Protein AF-A0A7C6YF76-F1 (afdb_monomer)

Structure (mmCIF, N/CA/C/O backbone):
data_AF-A0A7C6YF76-F1
#
_entry.id   AF-A0A7C6YF76-F1
#
loop_
_atom_site.group_PDB
_atom_site.id
_atom_site.type_symbol
_atom_site.label_atom_id
_atom_site.label_alt_id
_atom_site.label_comp_id
_atom_site.label_asym_id
_atom_site.label_entity_id
_atom_site.label_seq_id
_atom_site.pdbx_PDB_ins_code
_atom_site.Cartn_x
_atom_site.Cartn_y
_atom_site.Cartn_z
_atom_site.occupancy
_atom_site.B_iso_or_equiv
_atom_site.auth_seq_id
_atom_site.auth_comp_id
_atom_site.auth_asym_id
_atom_site.auth_atom_id
_atom_site.pdbx_PDB_model_num
ATOM 1 N N . ARG A 1 1 ? 5.975 -11.656 -24.268 1.00 77.62 1 ARG A N 1
ATOM 2 C CA . ARG A 1 1 ? 5.360 -10.311 -24.160 1.00 77.62 1 ARG A CA 1
ATOM 3 C C . ARG A 1 1 ? 5.167 -10.028 -22.681 1.00 77.62 1 ARG A C 1
ATOM 5 O O . ARG A 1 1 ? 4.938 -10.981 -21.947 1.00 77.62 1 ARG A O 1
ATOM 12 N N . PHE A 1 2 ? 5.336 -8.783 -22.252 1.00 88.56 2 PHE A N 1
ATOM 13 C CA . PHE A 1 2 ? 5.244 -8.399 -20.844 1.00 88.56 2 PHE A CA 1
ATOM 14 C C . PHE A 1 2 ? 4.184 -7.319 -20.687 1.00 88.56 2 PHE A C 1
ATOM 16 O O . PHE A 1 2 ? 4.037 -6.492 -21.579 1.00 88.56 2 PHE A O 1
ATOM 23 N N . ALA A 1 3 ? 3.501 -7.325 -19.552 1.00 92.88 3 ALA A N 1
ATOM 24 C CA . ALA A 1 3 ? 2.655 -6.240 -19.090 1.00 92.88 3 ALA A CA 1
ATOM 25 C C . ALA A 1 3 ? 2.830 -6.112 -17.581 1.00 92.88 3 ALA A C 1
ATOM 27 O O . ALA A 1 3 ? 3.202 -7.077 -16.905 1.00 92.88 3 ALA A O 1
ATOM 28 N N . ALA A 1 4 ? 2.559 -4.926 -17.057 1.00 94.31 4 ALA A N 1
ATOM 29 C CA . ALA A 1 4 ? 2.503 -4.685 -15.626 1.00 94.31 4 ALA A CA 1
ATOM 30 C C . ALA A 1 4 ? 1.075 -4.311 -15.233 1.00 94.31 4 ALA A C 1
ATOM 32 O O . ALA A 1 4 ? 0.370 -3.668 -16.002 1.00 94.31 4 ALA A O 1
ATOM 33 N N . VAL A 1 5 ? 0.655 -4.684 -14.025 1.00 94.56 5 VAL A N 1
ATOM 34 C CA . VAL A 1 5 ? -0.615 -4.235 -13.444 1.00 94.56 5 VAL A CA 1
ATOM 35 C C . VAL A 1 5 ? -0.311 -3.594 -12.096 1.00 94.56 5 VAL A C 1
ATOM 37 O O . VAL A 1 5 ? 0.298 -4.227 -11.234 1.00 94.56 5 VAL A O 1
ATOM 40 N N . ARG A 1 6 ? -0.708 -2.334 -11.919 1.00 93.56 6 ARG A N 1
ATOM 41 C CA . ARG A 1 6 ? -0.557 -1.564 -10.682 1.00 93.56 6 ARG A CA 1
ATOM 42 C C . ARG A 1 6 ? -1.899 -1.467 -9.969 1.00 93.56 6 ARG A C 1
ATOM 44 O O . ARG A 1 6 ? -2.920 -1.154 -10.581 1.00 93.56 6 ARG A O 1
ATOM 51 N N . PHE A 1 7 ? -1.887 -1.725 -8.670 1.00 93.00 7 PHE A N 1
ATOM 52 C CA . PHE A 1 7 ? -3.054 -1.630 -7.803 1.00 93.00 7 PHE A CA 1
ATOM 53 C C . PHE A 1 7 ? -2.613 -1.439 -6.351 1.00 93.00 7 PHE A C 1
ATOM 55 O O . PHE A 1 7 ? -1.445 -1.642 -6.016 1.00 93.00 7 PHE A O 1
ATOM 62 N N . GLY A 1 8 ? -3.548 -1.001 -5.508 1.00 90.56 8 GLY A N 1
ATOM 63 C CA . GLY A 1 8 ? -3.292 -0.700 -4.101 1.00 90.56 8 GLY A CA 1
ATOM 64 C C . GLY A 1 8 ? -3.214 -1.943 -3.210 1.00 90.56 8 GLY A C 1
ATOM 65 O O . GLY A 1 8 ? -2.862 -3.043 -3.636 1.00 90.56 8 GLY A O 1
ATOM 66 N N . ASN A 1 9 ? -3.554 -1.777 -1.933 1.00 93.44 9 ASN A N 1
ATOM 67 C CA . ASN A 1 9 ? -3.464 -2.860 -0.965 1.00 93.44 9 ASN A CA 1
ATOM 68 C C . ASN A 1 9 ? -4.527 -3.934 -1.214 1.00 93.44 9 ASN A C 1
ATOM 70 O O . ASN A 1 9 ? -5.658 -3.669 -1.622 1.00 93.44 9 ASN A O 1
ATOM 74 N N . VAL A 1 10 ? -4.168 -5.166 -0.866 1.00 92.94 10 VAL A N 1
ATOM 75 C CA . VAL A 1 10 ? -5.084 -6.303 -0.889 1.00 92.94 10 VAL A CA 1
ATOM 76 C C . VAL A 1 10 ? -5.440 -6.686 0.540 1.00 92.94 10 VAL A C 1
ATOM 78 O O . VAL A 1 10 ? -4.554 -6.833 1.394 1.00 92.94 10 VAL A O 1
ATOM 81 N N . LEU A 1 11 ? -6.737 -6.827 0.805 1.00 89.25 11 LEU A N 1
ATOM 82 C CA . LEU A 1 11 ? -7.257 -7.185 2.122 1.00 89.25 11 LEU A CA 1
ATOM 83 C C . LEU A 1 11 ? -6.698 -8.532 2.599 1.00 89.25 11 LEU A C 1
ATOM 85 O O . LEU A 1 11 ? -6.609 -9.488 1.836 1.00 89.25 11 LEU A O 1
ATOM 89 N N . ASP A 1 12 ? -6.335 -8.582 3.884 1.00 85.94 12 ASP A N 1
ATOM 90 C CA . ASP A 1 12 ? -5.820 -9.774 4.582 1.00 85.94 12 ASP A CA 1
ATOM 91 C C . ASP A 1 12 ? -4.564 -10.410 3.950 1.00 85.94 12 ASP A C 1
ATOM 93 O O . ASP A 1 12 ? -4.235 -11.567 4.204 1.00 85.94 12 ASP A O 1
ATOM 97 N N . SER A 1 13 ? -3.811 -9.641 3.156 1.00 88.69 13 SER A N 1
ATOM 98 C CA . SER A 1 13 ? -2.528 -10.084 2.599 1.00 88.69 13 SER A CA 1
ATOM 99 C C . SER A 1 13 ? -1.459 -10.289 3.683 1.00 88.69 13 SER A C 1
ATOM 101 O O . SER A 1 13 ? -1.478 -9.659 4.750 1.00 88.69 13 SER A O 1
ATOM 103 N N . ARG A 1 14 ? -0.494 -11.182 3.420 1.00 84.38 14 ARG A N 1
ATOM 104 C CA . ARG A 1 14 ? 0.583 -11.528 4.362 1.00 84.38 14 ARG A CA 1
ATOM 105 C C . ARG A 1 14 ? 1.400 -10.287 4.734 1.00 84.38 14 ARG A C 1
ATOM 107 O O . ARG A 1 14 ? 1.918 -9.598 3.867 1.00 84.38 14 ARG A O 1
ATOM 114 N N . GLY A 1 15 ? 1.544 -10.039 6.036 1.00 81.81 15 GLY A N 1
ATOM 115 C CA . GLY A 1 15 ? 2.310 -8.899 6.556 1.00 81.81 15 GLY A CA 1
ATOM 116 C C . GLY A 1 15 ? 1.594 -7.547 6.459 1.00 81.81 15 GLY A C 1
ATOM 117 O O . GLY A 1 15 ? 2.189 -6.533 6.808 1.00 81.81 15 GLY A O 1
ATOM 118 N N . SER A 1 16 ? 0.331 -7.519 6.021 1.00 90.19 16 SER A N 1
ATOM 119 C CA . SER A 1 16 ? -0.455 -6.287 5.962 1.00 90.19 16 SER A CA 1
ATOM 120 C C . SER A 1 16 ? -1.012 -5.867 7.327 1.00 90.19 16 SER A C 1
ATOM 122 O O . SER A 1 16 ? -0.906 -6.569 8.339 1.00 90.19 16 SER A O 1
ATOM 124 N N . VAL A 1 17 ? -1.640 -4.692 7.342 1.00 93.69 17 VAL A N 1
ATOM 125 C CA . VAL A 1 17 ? -2.206 -4.073 8.543 1.00 93.69 17 VAL A CA 1
ATOM 126 C C . VAL A 1 17 ? -3.344 -4.892 9.170 1.00 93.69 17 VAL A C 1
ATOM 128 O O . VAL A 1 17 ? -3.483 -4.922 10.390 1.00 9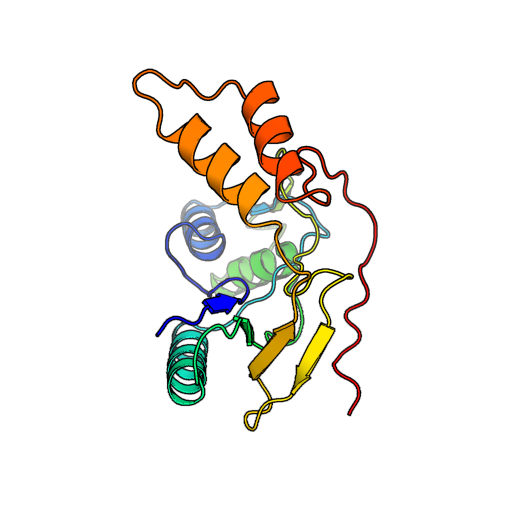3.69 17 VAL A O 1
ATOM 131 N N . VAL A 1 18 ? -4.131 -5.617 8.367 1.00 94.69 18 VAL A N 1
ATOM 132 C CA . VAL A 1 18 ? -5.293 -6.380 8.859 1.00 94.69 18 VAL A CA 1
ATOM 133 C C . VAL A 1 18 ? -4.856 -7.553 9.758 1.00 94.69 18 VAL A C 1
ATOM 135 O O . VAL A 1 18 ? -5.309 -7.616 10.903 1.00 94.69 18 VAL A O 1
ATOM 138 N N . PRO A 1 19 ? -3.929 -8.445 9.348 1.00 95.12 19 PRO A N 1
ATOM 139 C CA . PRO A 1 19 ? -3.372 -9.459 10.243 1.00 95.12 19 PRO A CA 1
ATOM 140 C C . PRO A 1 19 ? -2.705 -8.886 11.498 1.00 95.12 19 PRO A C 1
ATOM 142 O O . PRO A 1 19 ? -2.774 -9.509 12.559 1.00 95.12 19 PRO A O 1
ATOM 145 N N . LEU A 1 20 ? -2.065 -7.714 11.402 1.00 96.00 20 LEU A N 1
ATOM 146 C CA . LEU A 1 20 ? -1.478 -7.036 12.560 1.00 96.00 20 LEU A CA 1
ATOM 147 C C . LEU A 1 20 ? -2.563 -6.637 13.568 1.00 96.00 20 LEU A C 1
ATOM 149 O O . LEU A 1 20 ? -2.454 -6.987 14.742 1.00 96.00 20 LEU A O 1
ATOM 153 N N . PHE A 1 21 ? -3.632 -5.986 13.108 1.00 97.62 21 PHE A N 1
ATOM 154 C CA . PHE A 1 21 ? -4.750 -5.585 13.963 1.00 97.62 21 PHE A CA 1
ATOM 155 C C . PHE A 1 21 ? -5.445 -6.791 14.589 1.00 97.62 21 PHE A C 1
ATOM 157 O O . PHE A 1 21 ? -5.679 -6.781 15.792 1.00 97.62 21 PHE A O 1
ATOM 164 N N . LYS A 1 22 ? -5.690 -7.869 13.826 1.00 96.81 22 LYS A N 1
ATOM 165 C CA . LYS A 1 22 ? -6.238 -9.127 14.372 1.00 96.81 22 LYS A CA 1
ATOM 166 C C . LYS A 1 22 ? -5.387 -9.645 15.539 1.00 96.81 22 LYS A C 1
ATOM 168 O O . LYS A 1 22 ? -5.926 -9.979 16.589 1.00 96.81 22 LYS A O 1
ATOM 173 N N . LYS A 1 23 ? -4.058 -9.670 15.380 1.00 97.38 23 LYS A N 1
ATOM 174 C CA . LYS A 1 23 ? -3.125 -10.110 16.433 1.00 97.38 23 LYS A CA 1
ATOM 175 C C . LYS A 1 23 ? -3.116 -9.178 17.644 1.00 97.38 23 LYS A C 1
ATOM 177 O O . LYS A 1 23 ? -3.032 -9.665 18.764 1.00 97.38 23 LYS A O 1
ATOM 182 N N . GLN A 1 24 ? -3.173 -7.865 17.430 1.00 98.31 24 GLN A N 1
ATOM 183 C CA . GLN A 1 24 ? -3.217 -6.878 18.511 1.00 98.31 24 GLN A CA 1
ATOM 184 C C . GLN A 1 24 ? -4.518 -6.992 19.305 1.00 98.31 24 GLN A C 1
ATOM 186 O O . GLN A 1 24 ? -4.472 -7.100 20.524 1.00 98.31 24 GLN A O 1
ATOM 191 N N . ILE A 1 25 ? -5.661 -7.073 18.621 1.00 98.38 25 ILE A N 1
ATOM 192 C CA . ILE A 1 25 ? -6.983 -7.232 19.240 1.00 98.38 25 ILE A CA 1
ATOM 193 C C . ILE A 1 25 ? -7.059 -8.536 20.039 1.00 98.38 25 ILE A C 1
ATOM 195 O O . ILE A 1 25 ? -7.455 -8.513 21.198 1.00 98.38 25 ILE A O 1
ATOM 199 N N . ALA A 1 26 ? -6.595 -9.656 19.474 1.00 97.75 26 ALA A N 1
ATOM 200 C CA . ALA A 1 26 ? -6.574 -10.946 20.168 1.00 97.75 26 ALA A CA 1
ATOM 201 C C . ALA A 1 26 ? -5.705 -10.951 21.443 1.00 97.75 26 ALA A C 1
ATOM 203 O O . ALA A 1 26 ? -5.884 -11.809 22.302 1.00 97.75 26 ALA A O 1
ATOM 204 N N . ARG A 1 27 ? -4.763 -10.007 21.574 1.00 97.75 27 ARG A N 1
ATOM 205 C CA . ARG A 1 27 ? -3.909 -9.825 22.760 1.00 97.75 27 ARG A CA 1
ATOM 206 C C . ARG A 1 27 ? -4.449 -8.784 23.751 1.00 97.75 27 ARG A C 1
ATOM 208 O O . ARG A 1 27 ? -3.777 -8.512 24.737 1.00 97.75 27 ARG A O 1
ATOM 215 N N . GLY A 1 28 ? -5.620 -8.197 23.490 1.00 97.00 28 GLY A N 1
ATOM 216 C CA . GLY A 1 28 ? -6.204 -7.126 24.309 1.00 97.00 28 GLY A CA 1
ATOM 217 C C . GLY A 1 28 ? -5.755 -5.710 23.927 1.00 97.00 28 GLY A C 1
ATOM 218 O O . GLY A 1 28 ? -6.055 -4.753 24.632 1.00 97.00 28 GLY A O 1
ATOM 219 N N . GLY A 1 29 ? -5.059 -5.547 22.799 1.00 96.25 29 GLY A N 1
ATOM 220 C CA . GLY A 1 29 ? -4.548 -4.261 22.331 1.00 96.25 29 GLY A CA 1
ATOM 221 C C . GLY A 1 29 ? -3.237 -3.821 22.999 1.00 96.25 29 GLY A C 1
ATOM 222 O O . GLY A 1 29 ? -2.557 -4.628 23.632 1.00 96.25 29 GLY A O 1
ATOM 223 N N . PRO A 1 30 ? -2.845 -2.545 22.831 1.00 98.00 30 PRO A N 1
ATOM 224 C CA . PRO A 1 30 ? -3.477 -1.540 21.971 1.00 98.00 30 PRO A CA 1
ATOM 225 C C . PRO A 1 30 ? -3.315 -1.864 20.478 1.00 98.00 30 PRO A C 1
ATOM 227 O O . PRO A 1 30 ? -2.399 -2.582 20.072 1.00 98.00 30 PRO A O 1
ATOM 230 N N . VAL A 1 31 ? -4.198 -1.311 19.646 1.00 98.56 31 VAL A N 1
ATOM 231 C CA . VAL A 1 31 ? -4.029 -1.330 18.186 1.00 98.56 31 VAL A CA 1
ATOM 232 C C . VAL A 1 31 ? -3.164 -0.144 17.770 1.00 98.56 31 VAL A C 1
ATOM 234 O O . VAL A 1 31 ? -3.421 0.986 18.177 1.00 98.56 31 VAL A O 1
ATOM 237 N N . THR A 1 32 ? -2.137 -0.373 16.955 1.00 97.94 32 THR A N 1
ATOM 238 C CA . THR A 1 32 ? -1.199 0.689 16.549 1.00 97.94 32 THR A CA 1
ATOM 239 C C . THR A 1 32 ? -1.502 1.189 15.144 1.00 97.94 32 THR A C 1
ATOM 241 O O . THR A 1 32 ? -1.422 0.418 14.191 1.00 97.94 32 THR A O 1
ATOM 244 N N . VAL A 1 33 ? -1.787 2.477 14.991 1.00 97.81 33 VAL A N 1
ATOM 245 C CA . VAL A 1 33 ? -2.026 3.122 13.693 1.00 97.81 33 VAL A CA 1
ATOM 246 C C . VAL A 1 33 ? -0.901 4.111 13.417 1.00 97.81 33 VAL A C 1
ATOM 248 O O . VAL A 1 33 ? -0.523 4.873 14.291 1.00 97.81 33 VAL A O 1
ATOM 251 N N . THR A 1 34 ? -0.373 4.161 12.198 1.00 96.19 34 THR A N 1
ATOM 252 C CA . THR A 1 34 ? 0.739 5.071 11.878 1.00 96.19 34 THR A CA 1
ATOM 253 C C . THR A 1 34 ? 0.363 6.544 12.079 1.00 96.19 34 THR A C 1
ATOM 255 O O . THR A 1 34 ? 1.048 7.279 12.787 1.00 96.19 34 THR A O 1
ATOM 258 N N . HIS A 1 35 ? -0.747 6.981 11.474 1.00 96.94 35 HIS A N 1
ATOM 259 C CA . HIS A 1 35 ? -1.196 8.372 11.514 1.00 96.94 35 HIS A CA 1
ATOM 260 C C . HIS A 1 35 ? -2.731 8.464 11.399 1.00 96.94 35 HIS A C 1
ATOM 262 O O . HIS A 1 35 ? -3.318 7.695 10.631 1.00 96.94 35 HIS A O 1
ATOM 268 N N . PRO A 1 36 ? -3.404 9.406 12.092 1.00 96.31 36 PRO A N 1
ATOM 269 C CA . PRO A 1 36 ? -4.870 9.537 12.076 1.00 96.31 36 PRO A CA 1
ATOM 270 C C . PRO A 1 36 ? -5.467 9.820 10.691 1.00 96.31 36 PRO A C 1
ATOM 272 O O . PRO A 1 36 ? -6.605 9.446 10.417 1.00 96.31 36 PRO A O 1
ATOM 275 N N . GLN A 1 37 ? -4.707 10.476 9.814 1.00 95.88 37 GLN A N 1
ATOM 276 C CA . GLN A 1 37 ? -5.137 10.807 8.450 1.00 95.88 37 GLN A CA 1
ATOM 277 C C . GLN A 1 37 ? -4.688 9.786 7.395 1.00 95.88 37 GLN A C 1
ATOM 279 O O . GLN A 1 37 ? -4.986 9.971 6.220 1.00 95.88 37 GLN A O 1
ATOM 284 N N . MET A 1 38 ? -3.972 8.722 7.781 1.00 95.81 38 MET A N 1
ATOM 285 C CA . MET A 1 38 ? -3.443 7.768 6.808 1.00 95.81 38 MET A CA 1
ATOM 286 C C . MET A 1 38 ? -4.572 7.022 6.102 1.00 95.81 38 MET A C 1
ATOM 288 O O . MET A 1 38 ? -5.450 6.447 6.753 1.00 95.81 38 MET A O 1
ATOM 292 N N . THR A 1 39 ? -4.511 6.992 4.772 1.00 95.44 39 THR A N 1
ATOM 293 C CA . THR A 1 39 ? -5.475 6.273 3.934 1.00 95.44 39 THR A CA 1
ATOM 294 C C . THR A 1 39 ? -4.780 5.304 2.997 1.00 95.44 39 THR A C 1
ATOM 296 O O . THR A 1 39 ? -3.636 5.519 2.595 1.00 95.44 39 THR A O 1
ATOM 299 N N . ARG A 1 40 ? -5.473 4.219 2.663 1.00 95.19 40 ARG A N 1
ATOM 300 C CA . ARG A 1 40 ? -5.030 3.229 1.684 1.00 95.19 40 ARG A CA 1
ATOM 301 C C . ARG A 1 40 ? -6.210 2.763 0.848 1.00 95.19 40 ARG A C 1
ATOM 303 O O . ARG A 1 40 ? -7.333 2.681 1.345 1.00 95.19 40 ARG A O 1
ATOM 310 N N . PHE A 1 41 ? -5.935 2.432 -0.402 1.00 94.12 41 PHE A N 1
ATOM 311 C CA . PHE A 1 41 ? -6.880 1.748 -1.271 1.00 94.12 41 PHE A CA 1
ATOM 312 C C . PHE A 1 41 ? -6.888 0.260 -0.954 1.00 94.12 41 PHE A C 1
ATOM 314 O O . PHE A 1 41 ? -5.825 -0.325 -0.755 1.00 94.12 41 PHE A O 1
ATOM 321 N N . PHE A 1 42 ? -8.070 -0.350 -0.929 1.00 93.31 42 PHE A N 1
ATOM 322 C CA . PHE A 1 42 ? -8.216 -1.771 -0.651 1.00 93.31 42 PHE A CA 1
ATOM 323 C C . PHE A 1 42 ? -9.096 -2.446 -1.688 1.00 93.31 42 PHE A C 1
ATOM 325 O O . PHE A 1 42 ? -10.114 -1.908 -2.106 1.00 93.31 42 PHE A O 1
ATOM 332 N N . MET A 1 43 ? -8.719 -3.666 -2.033 1.00 94.00 43 MET A N 1
ATOM 333 C CA . MET A 1 43 ? -9.510 -4.575 -2.849 1.00 94.00 43 MET A CA 1
ATOM 334 C C . MET A 1 43 ? -9.397 -5.985 -2.264 1.00 94.00 43 MET A C 1
ATOM 336 O O . MET A 1 43 ? -8.441 -6.297 -1.540 1.00 94.00 43 MET A O 1
ATOM 340 N N . THR A 1 44 ? -10.372 -6.849 -2.530 1.00 92.69 44 THR A N 1
ATOM 341 C CA . THR A 1 44 ? -10.254 -8.266 -2.167 1.00 92.69 44 THR A CA 1
ATOM 342 C C . THR A 1 44 ? -9.250 -8.987 -3.073 1.00 92.69 44 THR A C 1
ATOM 344 O O . THR A 1 44 ? -8.970 -8.556 -4.192 1.00 92.69 44 THR A O 1
ATOM 347 N N . ILE A 1 45 ? -8.711 -10.119 -2.604 1.00 92.56 45 ILE A N 1
ATOM 348 C CA . ILE A 1 45 ? -7.806 -10.958 -3.410 1.00 92.56 45 ILE A CA 1
ATOM 349 C C . ILE A 1 45 ? -8.503 -11.413 -4.699 1.00 92.56 45 ILE A C 1
ATOM 351 O O . ILE A 1 45 ? -7.914 -11.336 -5.773 1.00 92.56 45 ILE A O 1
ATOM 355 N N . SER A 1 46 ? -9.754 -11.869 -4.598 1.00 93.69 46 SER A N 1
ATOM 356 C CA . SER A 1 46 ? -10.512 -12.394 -5.736 1.00 93.69 46 SER A CA 1
ATOM 357 C C . SER A 1 46 ? -10.734 -11.341 -6.819 1.00 93.69 46 SER A C 1
ATOM 359 O O . SER A 1 46 ? -10.502 -11.624 -7.991 1.00 93.69 46 SER A O 1
ATOM 361 N N . GLU A 1 47 ? -11.114 -10.121 -6.433 1.00 93.62 47 GLU A N 1
ATOM 362 C CA . GLU A 1 47 ? -11.257 -9.006 -7.374 1.00 93.62 47 GLU A CA 1
ATOM 363 C C . GLU A 1 47 ? -9.922 -8.655 -8.043 1.00 93.62 47 GLU A C 1
ATOM 365 O O . GLU A 1 47 ? -9.873 -8.524 -9.265 1.00 93.62 47 GLU A O 1
ATOM 370 N N . ALA A 1 48 ? -8.833 -8.554 -7.270 1.00 93.25 48 ALA A N 1
ATOM 371 C CA . ALA A 1 48 ? -7.519 -8.203 -7.809 1.00 93.25 48 ALA A CA 1
ATOM 372 C C . ALA A 1 48 ? -7.038 -9.245 -8.826 1.00 93.25 48 ALA A C 1
ATOM 374 O O . ALA A 1 48 ? -6.627 -8.895 -9.930 1.00 93.25 48 ALA A O 1
ATOM 375 N N . VAL A 1 49 ? -7.147 -10.533 -8.489 1.00 95.00 49 VAL A N 1
ATOM 376 C CA . VAL A 1 49 ? -6.771 -11.634 -9.387 1.00 95.00 49 VAL A CA 1
ATOM 377 C C . VAL A 1 49 ? -7.617 -11.621 -10.660 1.00 95.00 49 VAL A C 1
ATOM 379 O O . VAL A 1 49 ? -7.066 -11.746 -11.753 1.00 95.00 49 VAL A O 1
ATOM 382 N N . GLN A 1 50 ? -8.934 -11.430 -10.544 1.00 95.81 50 GLN A N 1
ATOM 383 C CA . GLN A 1 50 ? -9.827 -11.379 -11.700 1.00 95.81 50 GLN A CA 1
ATOM 384 C C . GLN A 1 50 ? -9.447 -10.242 -12.657 1.00 95.81 50 GLN A C 1
ATOM 386 O O . GLN A 1 50 ? -9.321 -10.470 -13.861 1.00 95.81 50 GLN A O 1
ATOM 391 N N . LEU A 1 51 ? -9.222 -9.036 -12.132 1.00 95.31 51 LEU A N 1
ATOM 392 C CA . LEU A 1 51 ? -8.844 -7.877 -12.941 1.00 95.31 51 LEU A CA 1
ATOM 393 C C . LEU A 1 51 ? -7.454 -8.040 -13.571 1.00 95.31 51 LEU A C 1
ATOM 395 O O . LEU A 1 51 ? -7.265 -7.661 -14.723 1.00 95.31 51 LEU A O 1
ATOM 399 N N . VAL A 1 52 ? -6.497 -8.649 -12.864 1.00 95.75 52 VAL A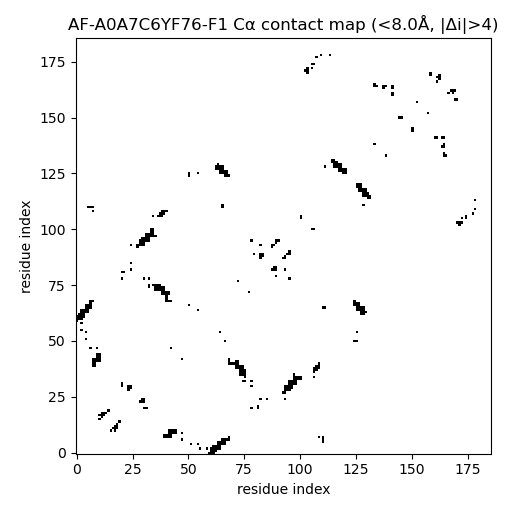 N 1
ATOM 400 C CA . VAL A 1 52 ? -5.158 -8.943 -13.407 1.00 95.75 52 VAL A CA 1
ATOM 401 C C . VAL A 1 52 ? -5.233 -9.932 -14.572 1.00 95.75 52 VAL A C 1
ATOM 403 O O . VAL A 1 52 ? -4.582 -9.716 -15.593 1.00 95.75 52 VAL A O 1
ATOM 406 N N . ILE A 1 53 ? -6.038 -10.994 -14.457 1.00 95.75 53 ILE A N 1
ATOM 407 C CA . ILE A 1 53 ? -6.224 -11.970 -15.543 1.00 95.75 53 ILE A CA 1
ATOM 408 C C . ILE A 1 53 ? -6.851 -11.295 -16.768 1.00 95.75 53 ILE A C 1
ATOM 410 O O . ILE A 1 53 ? -6.395 -11.512 -17.889 1.00 95.75 53 ILE A O 1
ATOM 414 N N . GLN A 1 54 ? -7.862 -10.448 -16.561 1.00 95.25 54 GLN A N 1
ATOM 415 C CA . GLN A 1 54 ? -8.501 -9.700 -17.645 1.00 95.25 54 GLN A CA 1
ATOM 416 C C . GLN A 1 54 ? -7.536 -8.709 -18.306 1.00 95.25 54 GLN A C 1
ATOM 418 O O . GLN A 1 54 ? -7.446 -8.689 -19.528 1.00 95.25 54 GLN A O 1
ATOM 423 N N . ALA A 1 55 ? -6.754 -7.958 -17.527 1.00 94.62 55 ALA A N 1
ATOM 424 C CA . ALA A 1 55 ? -5.714 -7.075 -18.054 1.00 94.62 55 ALA A CA 1
ATOM 425 C C . ALA A 1 55 ? -4.684 -7.850 -18.895 1.00 94.62 55 ALA A C 1
ATOM 427 O O . ALA A 1 55 ? -4.322 -7.424 -19.989 1.00 94.62 55 ALA A O 1
ATOM 428 N N . GLY A 1 56 ? -4.268 -9.032 -18.429 1.00 93.69 56 GLY A N 1
ATOM 429 C CA . GLY A 1 56 ? -3.382 -9.920 -19.182 1.00 93.69 56 GLY A CA 1
ATOM 430 C C . GLY A 1 56 ? -3.984 -10.390 -20.510 1.00 93.69 56 GLY A C 1
ATOM 431 O O . GLY A 1 56 ? -3.275 -10.439 -21.510 1.00 93.69 56 GLY A O 1
ATOM 432 N N . ALA A 1 57 ? -5.288 -10.677 -20.544 1.00 93.50 57 ALA A N 1
ATOM 433 C CA . ALA A 1 57 ? -5.996 -11.044 -21.772 1.00 93.50 57 ALA A CA 1
ATOM 434 C C . ALA A 1 57 ? -6.132 -9.878 -22.771 1.00 93.50 57 ALA A C 1
ATOM 436 O O . ALA A 1 57 ? -6.290 -10.118 -23.964 1.00 93.50 57 ALA A O 1
ATOM 437 N N . MET A 1 58 ? -6.065 -8.632 -22.291 1.00 92.31 58 MET A N 1
ATOM 438 C CA . MET A 1 58 ? -6.149 -7.410 -23.101 1.00 92.31 58 MET A CA 1
ATOM 439 C C . MET A 1 58 ? -4.783 -6.889 -23.569 1.00 92.31 58 MET A C 1
ATOM 441 O O . MET A 1 58 ? -4.738 -5.953 -24.359 1.00 92.31 58 MET A O 1
ATOM 445 N N . SER A 1 59 ? -3.678 -7.441 -23.061 1.00 92.38 59 SER A N 1
ATOM 446 C CA . SER A 1 59 ? -2.329 -6.953 -23.361 1.00 92.38 59 SER A CA 1
ATOM 447 C C . SER A 1 59 ? -1.872 -7.344 -24.764 1.00 92.38 59 SER A C 1
ATOM 449 O O . SER A 1 59 ? -1.854 -8.522 -25.132 1.00 92.38 59 SER A O 1
ATOM 451 N N . GLU A 1 60 ? -1.389 -6.360 -25.514 1.00 89.69 60 GLU A N 1
ATOM 452 C CA . GLU A 1 60 ? -0.685 -6.555 -26.778 1.00 89.69 60 GLU A CA 1
ATOM 453 C C . GLU A 1 60 ? 0.842 -6.526 -26.583 1.00 89.69 60 GLU A C 1
ATOM 455 O O . GLU A 1 60 ? 1.579 -7.169 -27.341 1.00 89.69 60 GLU A O 1
ATOM 460 N N . GLY A 1 61 ? 1.309 -5.895 -25.503 1.00 89.12 61 GLY A N 1
ATOM 461 C CA . GLY A 1 61 ? 2.670 -5.926 -24.983 1.00 89.12 61 GLY A CA 1
ATOM 462 C C . GLY A 1 61 ? 3.186 -4.533 -24.614 1.00 89.12 61 GLY A C 1
ATOM 463 O O . GLY A 1 61 ? 3.146 -3.607 -25.415 1.00 89.12 61 GLY A O 1
ATOM 464 N N . GLY A 1 62 ? 3.775 -4.414 -23.423 1.00 87.25 62 GLY A N 1
ATOM 465 C CA . GLY A 1 62 ? 4.379 -3.180 -22.914 1.00 87.25 62 GLY A CA 1
ATOM 466 C C . GLY A 1 62 ? 3.420 -2.289 -22.126 1.00 87.25 62 GLY A C 1
ATOM 467 O O . GLY A 1 62 ? 3.848 -1.261 -21.604 1.00 87.25 62 GLY A O 1
ATOM 468 N N . GLU A 1 63 ? 2.150 -2.674 -21.993 1.00 91.75 63 GLU A N 1
ATOM 469 C CA . GLU A 1 63 ? 1.174 -1.896 -21.241 1.00 91.75 63 GLU A CA 1
ATOM 470 C C . GLU A 1 63 ? 1.438 -1.948 -19.737 1.00 91.75 63 GLU A C 1
ATOM 472 O O . GLU A 1 63 ? 1.820 -2.971 -19.154 1.00 91.75 63 GLU A O 1
ATOM 477 N N . ILE A 1 64 ? 1.154 -0.820 -19.096 1.00 93.25 64 ILE A N 1
ATOM 478 C CA . ILE A 1 64 ? 1.074 -0.706 -17.649 1.00 93.25 64 ILE A CA 1
ATOM 479 C C . ILE A 1 64 ? -0.389 -0.459 -17.322 1.00 93.25 64 ILE A C 1
ATOM 481 O O . ILE A 1 64 ? -0.895 0.653 -17.461 1.00 93.25 64 ILE A O 1
ATOM 485 N N . PHE A 1 65 ? -1.080 -1.511 -16.912 1.00 94.31 65 PHE A N 1
ATOM 486 C CA . PHE A 1 65 ? -2.459 -1.418 -16.480 1.00 94.31 65 PHE A CA 1
ATOM 487 C C . PHE A 1 65 ? -2.551 -0.863 -15.066 1.00 94.31 65 PHE A C 1
ATOM 489 O O . PHE A 1 65 ? -1.698 -1.121 -14.215 1.00 94.31 65 PHE A O 1
ATOM 496 N N . VAL A 1 66 ? -3.622 -0.128 -14.806 1.00 94.00 66 VAL A N 1
ATOM 497 C CA . VAL A 1 66 ? -3.927 0.469 -13.513 1.00 94.00 66 VAL A CA 1
ATOM 498 C C . VAL A 1 66 ? -5.368 0.145 -13.163 1.00 94.00 66 VAL A C 1
ATOM 500 O O . VAL A 1 66 ? -6.267 0.353 -13.978 1.00 94.00 66 VAL A O 1
ATOM 503 N N . LEU A 1 67 ? -5.582 -0.411 -11.972 1.00 94.31 67 LEU A N 1
ATOM 504 C CA . LEU A 1 67 ? -6.909 -0.841 -11.541 1.00 94.31 67 LEU A CA 1
ATOM 505 C C . LEU A 1 67 ? -7.654 0.274 -10.811 1.00 94.31 67 LEU A C 1
ATOM 507 O O . LEU A 1 67 ? -7.075 0.985 -9.989 1.00 94.31 67 LEU A O 1
ATOM 511 N N . ASP A 1 68 ? -8.961 0.362 -11.058 1.00 91.75 68 ASP A N 1
ATOM 512 C CA . ASP A 1 68 ? -9.861 1.160 -10.230 1.00 91.75 68 ASP A CA 1
ATOM 513 C C . ASP A 1 68 ? -10.047 0.499 -8.861 1.00 91.75 68 ASP A C 1
ATOM 515 O O . ASP A 1 68 ? -10.653 -0.577 -8.727 1.00 91.75 68 ASP A O 1
ATOM 519 N N . MET A 1 69 ? -9.532 1.171 -7.837 1.00 92.31 69 MET A N 1
ATOM 520 C CA . MET A 1 69 ? -9.577 0.713 -6.457 1.00 92.31 69 MET A CA 1
ATOM 521 C C . MET A 1 69 ? -10.779 1.252 -5.668 1.00 92.31 69 MET A C 1
ATOM 523 O O . MET A 1 69 ? -10.925 0.899 -4.498 1.00 92.31 69 MET A O 1
ATOM 527 N N . GLY A 1 70 ? -11.626 2.089 -6.274 1.00 90.38 70 GLY A N 1
ATOM 528 C CA . GLY A 1 70 ? -12.696 2.794 -5.575 1.00 90.38 70 GLY A CA 1
ATOM 529 C C . GLY A 1 70 ? -12.163 3.818 -4.571 1.00 90.38 70 GLY A C 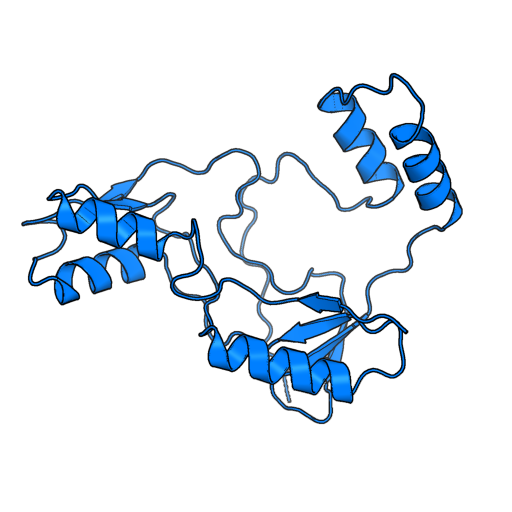1
ATOM 530 O O . GLY A 1 70 ? -11.101 4.403 -4.763 1.00 90.38 70 GLY A O 1
ATOM 531 N N . GLU A 1 71 ? -12.902 4.036 -3.483 1.00 91.38 71 GLU A N 1
ATOM 532 C CA . GLU A 1 71 ? -12.583 5.074 -2.498 1.00 91.38 71 GLU A CA 1
ATOM 533 C C . GLU A 1 71 ? -11.497 4.641 -1.493 1.00 91.38 71 GLU A C 1
ATOM 535 O O . GLU A 1 71 ? -11.519 3.512 -0.984 1.00 91.38 71 GLU A O 1
ATOM 540 N N . PRO A 1 72 ? -10.563 5.538 -1.128 1.00 94.31 72 PRO A N 1
ATOM 541 C CA . PRO A 1 72 ? -9.539 5.235 -0.143 1.00 94.31 72 PRO A CA 1
ATOM 542 C C . PRO A 1 72 ? -10.139 5.126 1.267 1.00 94.31 72 PRO A C 1
ATOM 544 O O . PRO A 1 72 ? -11.005 5.897 1.683 1.00 94.31 72 PRO A O 1
ATOM 547 N N . VAL A 1 73 ? -9.623 4.189 2.062 1.00 94.56 73 VAL A N 1
ATOM 548 C CA . VAL A 1 73 ? -10.088 3.927 3.428 1.00 94.56 73 VAL A CA 1
ATOM 549 C C . VAL A 1 73 ? -9.081 4.458 4.440 1.00 94.56 73 VAL A C 1
ATOM 551 O O . VAL A 1 73 ? -7.893 4.138 4.380 1.00 94.56 73 VAL A O 1
ATOM 554 N N . LYS A 1 74 ? -9.556 5.222 5.431 1.00 96.88 74 LYS A N 1
ATOM 555 C CA . LYS A 1 74 ? -8.743 5.620 6.588 1.00 96.88 74 LYS A CA 1
ATOM 556 C C . LYS A 1 74 ? -8.368 4.405 7.432 1.00 96.88 74 LYS A C 1
ATOM 558 O O . LYS A 1 74 ? -9.236 3.656 7.886 1.00 96.88 74 LYS A O 1
ATOM 563 N N . ILE A 1 75 ? -7.078 4.256 7.722 1.00 97.44 75 ILE A N 1
ATOM 564 C CA . ILE A 1 75 ? -6.555 3.125 8.503 1.00 97.44 75 ILE A CA 1
ATOM 565 C C . ILE A 1 75 ? -7.097 3.130 9.937 1.00 97.44 75 ILE A C 1
ATOM 567 O O . ILE A 1 75 ? -7.401 2.070 10.483 1.00 97.44 75 ILE A O 1
ATOM 571 N N . VAL A 1 76 ? -7.307 4.309 10.529 1.00 98.25 76 VAL A N 1
ATOM 572 C CA . VAL A 1 76 ? -7.932 4.421 11.857 1.00 98.25 76 VAL A CA 1
ATOM 573 C C . VAL A 1 76 ? -9.381 3.914 11.863 1.00 98.25 76 VAL A C 1
ATOM 575 O O . VAL A 1 76 ? -9.807 3.257 12.811 1.00 98.25 76 VAL A O 1
ATOM 578 N N . ASP A 1 77 ? -10.137 4.139 10.789 1.00 98.06 77 ASP A N 1
ATOM 579 C CA . ASP A 1 77 ? -11.527 3.682 10.701 1.00 98.06 77 ASP A CA 1
ATOM 580 C C . ASP A 1 77 ? -11.608 2.181 10.421 1.00 98.06 77 ASP A C 1
ATOM 582 O O . ASP A 1 77 ? -12.551 1.517 10.856 1.00 98.06 77 ASP A O 1
ATOM 586 N N . LEU A 1 78 ? -10.613 1.628 9.724 1.00 97.06 78 LEU A N 1
ATOM 587 C CA . LEU A 1 78 ? -10.425 0.184 9.620 1.00 97.06 78 LEU A CA 1
ATOM 588 C C . LEU A 1 78 ? -10.147 -0.431 11.003 1.00 97.06 78 LEU A C 1
ATOM 590 O O . LEU A 1 78 ? -10.841 -1.369 11.390 1.00 97.06 78 LEU A O 1
ATOM 594 N N . ALA A 1 79 ? -9.218 0.138 11.779 1.00 98.12 79 ALA A N 1
ATOM 595 C CA . ALA A 1 79 ? -8.907 -0.318 13.138 1.00 98.12 79 ALA A CA 1
ATOM 596 C C . ALA A 1 79 ? -10.151 -0.330 14.042 1.00 98.12 79 ALA A C 1
ATOM 598 O O . ALA A 1 79 ? -10.484 -1.358 14.632 1.00 98.12 79 ALA A O 1
ATOM 599 N N . ARG A 1 80 ? -10.898 0.784 14.089 1.00 98.50 80 ARG A N 1
ATOM 600 C CA . ARG A 1 80 ? -12.138 0.895 14.879 1.00 98.50 80 ARG A CA 1
ATOM 601 C C . ARG A 1 80 ? -13.186 -0.136 14.472 1.00 98.50 80 ARG A C 1
ATOM 603 O O . ARG A 1 80 ? -13.836 -0.714 15.338 1.00 98.50 80 ARG A O 1
ATOM 610 N N . ARG A 1 81 ? -13.368 -0.370 13.167 1.00 98.00 81 ARG A N 1
ATOM 611 C CA . ARG A 1 81 ? -14.301 -1.390 12.664 1.00 98.00 81 ARG A CA 1
ATOM 612 C C . ARG A 1 81 ? -13.891 -2.789 13.104 1.00 98.00 81 ARG A C 1
ATOM 614 O O . ARG A 1 81 ? -14.739 -3.536 13.574 1.00 98.00 81 ARG A O 1
ATOM 621 N N . MET A 1 82 ? -12.608 -3.120 13.011 1.00 97.88 82 MET A N 1
ATOM 622 C CA . MET A 1 82 ? -12.108 -4.431 13.421 1.00 97.88 82 MET A CA 1
ATOM 623 C C . MET A 1 82 ? -12.256 -4.679 14.926 1.00 97.88 82 MET A C 1
ATOM 625 O O . MET A 1 82 ? -12.640 -5.779 15.309 1.00 97.88 82 MET A O 1
ATOM 629 N N . ILE A 1 83 ? -12.021 -3.665 15.765 1.00 98.62 83 ILE A N 1
ATOM 630 C CA . ILE A 1 83 ? -12.253 -3.750 17.217 1.00 98.62 83 ILE A CA 1
ATOM 631 C C . ILE A 1 83 ? -13.733 -4.059 17.508 1.00 98.62 83 ILE A C 1
ATOM 633 O O . ILE A 1 83 ? -14.027 -5.001 18.239 1.00 98.62 83 ILE A O 1
ATOM 637 N N . ARG A 1 84 ? -14.665 -3.338 16.863 1.00 98.50 84 ARG A N 1
ATOM 638 C CA . ARG A 1 84 ? -16.114 -3.574 17.023 1.00 98.50 84 ARG A CA 1
ATOM 639 C C . ARG A 1 84 ? -16.548 -4.959 16.559 1.00 98.50 84 ARG A C 1
ATOM 641 O O . ARG A 1 84 ? -17.327 -5.611 17.242 1.00 98.50 84 ARG A O 1
ATOM 648 N N . LEU A 1 85 ? -16.035 -5.422 15.418 1.00 97.56 85 LEU A N 1
ATOM 649 C CA . LEU A 1 85 ? -16.335 -6.759 14.891 1.00 97.56 85 LEU A CA 1
ATOM 650 C C . LEU A 1 85 ? -15.829 -7.884 15.804 1.00 97.56 85 LEU A C 1
ATOM 652 O O . LEU A 1 85 ? -16.374 -8.981 15.766 1.00 97.56 85 LEU A O 1
ATOM 656 N N . ALA A 1 86 ? -14.816 -7.614 16.629 1.00 97.31 86 ALA A N 1
ATOM 657 C CA . ALA A 1 86 ? -14.334 -8.536 17.651 1.00 97.31 86 ALA A CA 1
ATOM 658 C C . ALA A 1 86 ? -15.133 -8.472 18.970 1.00 97.31 86 ALA A C 1
ATOM 660 O O . ALA A 1 86 ? -14.791 -9.186 19.908 1.00 97.31 86 ALA A O 1
ATOM 661 N N . GLY A 1 87 ? -16.184 -7.646 19.050 1.00 98.06 87 GLY A N 1
ATOM 662 C CA . GLY A 1 87 ? -17.047 -7.520 20.229 1.00 98.06 87 GLY A CA 1
ATOM 663 C C . GLY A 1 87 ? -16.588 -6.491 21.266 1.00 98.06 87 GLY A C 1
ATOM 664 O O . GLY A 1 87 ? -17.136 -6.474 22.363 1.00 98.06 87 GLY A O 1
ATOM 665 N N . PHE A 1 88 ? -15.616 -5.635 20.936 1.00 98.31 88 PHE A N 1
ATOM 666 C CA . PHE A 1 88 ? -15.052 -4.633 21.846 1.00 98.31 88 PHE A CA 1
ATOM 667 C C . PHE A 1 88 ? -15.431 -3.199 21.446 1.00 98.31 88 PHE A C 1
ATOM 669 O O . PHE A 1 88 ? -15.645 -2.890 20.270 1.00 98.31 88 PHE A O 1
ATOM 676 N N . GLU A 1 89 ? -15.456 -2.286 22.413 1.00 98.06 89 GLU A N 1
ATOM 677 C CA . GLU A 1 89 ? -15.672 -0.856 22.212 1.00 98.06 89 GLU A CA 1
ATOM 678 C C . GLU A 1 89 ? -14.322 -0.121 22.020 1.00 98.06 89 GLU A C 1
ATOM 680 O O . GLU A 1 89 ? -13.480 -0.105 22.928 1.00 98.06 89 GLU A O 1
ATOM 685 N N . PRO A 1 90 ? -14.066 0.502 20.846 1.00 98.00 90 PRO A N 1
ATOM 686 C CA . PRO A 1 90 ? -12.839 1.264 20.611 1.00 98.00 90 PRO A CA 1
ATOM 687 C C . PRO A 1 90 ? -12.673 2.405 21.614 1.00 98.00 90 PRO A C 1
ATOM 689 O O . PRO A 1 90 ? -13.641 3.074 21.955 1.00 98.00 90 PRO A O 1
ATOM 692 N N . GLU A 1 91 ? -11.436 2.661 22.038 1.00 96.50 91 GLU A N 1
ATOM 693 C CA . GLU A 1 91 ? -11.059 3.667 23.045 1.00 96.50 91 GLU A CA 1
ATOM 694 C C . GLU A 1 91 ? -11.544 3.407 24.479 1.00 96.50 91 GLU A C 1
ATOM 696 O O . GLU A 1 91 ? -11.103 4.109 25.393 1.00 96.50 91 GLU A O 1
ATOM 701 N N . LYS A 1 92 ? -12.374 2.389 24.707 1.00 97.19 92 LYS A N 1
ATOM 702 C CA . LYS A 1 92 ? -12.803 1.963 26.043 1.00 97.19 92 LYS A CA 1
ATOM 703 C C . LYS A 1 92 ? -12.177 0.627 26.418 1.00 97.19 92 LYS A C 1
ATOM 705 O O . LYS A 1 92 ? -11.408 0.578 27.372 1.00 97.19 92 LYS A O 1
ATOM 710 N N . ASP A 1 93 ? -12.434 -0.403 25.616 1.00 97.81 93 ASP A N 1
ATOM 711 C CA . ASP A 1 93 ? -11.901 -1.749 25.836 1.00 97.81 93 ASP A CA 1
ATOM 712 C C . ASP A 1 93 ? -10.526 -1.908 25.176 1.00 97.81 93 ASP A C 1
ATOM 714 O O . ASP A 1 93 ? -9.614 -2.493 25.752 1.00 97.81 93 ASP A O 1
ATOM 718 N N . ILE A 1 94 ? -10.356 -1.348 23.970 1.00 98.38 94 ILE A N 1
ATOM 719 C CA . ILE A 1 94 ? -9.101 -1.403 23.208 1.00 98.38 94 ILE A CA 1
ATOM 720 C C . ILE A 1 94 ? -8.729 -0.004 22.712 1.00 98.38 94 ILE A C 1
ATOM 722 O O . ILE A 1 94 ? -9.441 0.602 21.907 1.00 98.38 94 ILE A O 1
ATOM 726 N N . LYS A 1 95 ? -7.579 0.501 23.173 1.00 98.25 95 LYS A N 1
ATOM 727 C CA . LYS A 1 95 ? -7.012 1.797 22.763 1.00 98.25 95 LYS A CA 1
ATOM 728 C C . LYS A 1 95 ? -6.381 1.734 21.372 1.00 98.25 95 LYS A C 1
ATOM 730 O O . LYS A 1 95 ? -5.789 0.714 21.005 1.00 98.25 95 LYS A O 1
ATOM 735 N N . ILE A 1 96 ? -6.443 2.847 20.639 1.00 98.56 96 ILE A N 1
ATOM 736 C CA . ILE A 1 96 ? -5.667 3.055 19.412 1.00 98.56 96 ILE A CA 1
ATOM 737 C C . ILE A 1 96 ? -4.508 4.008 19.717 1.00 98.56 96 ILE A C 1
ATOM 739 O O . ILE A 1 96 ? -4.718 5.114 20.207 1.00 98.56 96 ILE A O 1
ATOM 743 N N . ILE A 1 97 ? -3.277 3.589 19.417 1.00 98.19 97 ILE A N 1
ATOM 744 C CA . ILE A 1 97 ? -2.067 4.398 19.626 1.00 98.19 97 ILE A CA 1
ATOM 745 C C . ILE A 1 97 ? -1.475 4.796 18.281 1.00 98.19 97 ILE A C 1
ATOM 747 O O . ILE A 1 97 ? -1.310 3.951 17.398 1.00 98.19 97 ILE A O 1
ATOM 751 N N . TYR A 1 98 ? -1.117 6.075 18.148 1.00 98.06 98 TYR A N 1
ATOM 752 C CA . TYR A 1 98 ? -0.435 6.580 16.964 1.00 98.06 98 TYR A CA 1
ATOM 753 C C . TYR A 1 98 ? 1.080 6.441 17.085 1.00 98.06 98 TYR A C 1
ATOM 755 O O . TYR A 1 98 ? 1.663 6.929 18.049 1.00 98.06 98 TYR A O 1
ATOM 763 N N . THR A 1 99 ? 1.719 5.784 16.116 1.00 96.25 99 THR A N 1
ATOM 764 C CA . THR A 1 99 ? 3.166 5.490 16.167 1.00 96.25 99 THR A CA 1
ATOM 765 C C . THR A 1 99 ? 4.031 6.470 15.380 1.00 96.25 99 THR A C 1
ATOM 767 O O . THR A 1 99 ? 5.252 6.408 15.481 1.00 96.25 99 THR A O 1
ATOM 770 N N . GLY A 1 100 ? 3.422 7.369 14.605 1.00 94.50 100 GLY A N 1
ATOM 771 C CA . GLY A 1 100 ? 4.138 8.284 13.721 1.00 94.50 100 GLY A CA 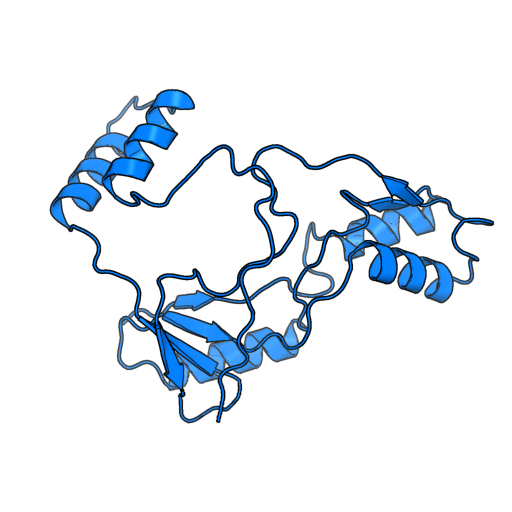1
ATOM 772 C C . GLY A 1 100 ? 4.512 7.641 12.385 1.00 94.50 100 GLY A C 1
ATOM 773 O O . GLY A 1 100 ? 4.542 6.417 12.249 1.00 94.50 100 GLY A O 1
ATOM 774 N N . ILE A 1 101 ? 4.753 8.495 11.391 1.00 92.38 101 ILE A N 1
ATOM 775 C CA . ILE A 1 101 ? 5.100 8.116 10.015 1.00 92.38 101 ILE A CA 1
ATOM 776 C C . ILE A 1 101 ? 6.573 7.702 9.963 1.00 92.38 101 ILE A C 1
ATOM 778 O O . ILE A 1 101 ? 7.434 8.408 10.488 1.00 92.38 101 ILE A O 1
ATOM 782 N N . ARG A 1 102 ? 6.866 6.561 9.332 1.00 89.06 102 ARG A N 1
ATOM 783 C CA . ARG A 1 102 ? 8.247 6.087 9.142 1.00 89.06 102 ARG A CA 1
ATOM 784 C C . ARG A 1 102 ? 8.889 6.749 7.911 1.00 89.06 102 ARG A C 1
ATOM 786 O O . ARG A 1 102 ? 8.163 7.114 6.986 1.00 89.06 102 ARG A O 1
ATOM 793 N N . PRO A 1 103 ? 10.229 6.873 7.845 1.00 85.25 103 PRO A N 1
ATOM 794 C CA . PRO A 1 103 ? 10.908 7.399 6.659 1.00 85.25 103 PRO A CA 1
ATOM 795 C C . PRO A 1 103 ? 10.461 6.684 5.375 1.00 85.25 103 PRO A C 1
ATOM 797 O O . PRO A 1 103 ? 10.405 5.454 5.331 1.00 85.25 103 PRO A O 1
ATOM 800 N N . GLY A 1 104 ? 10.100 7.462 4.352 1.00 84.19 104 GLY A N 1
ATOM 801 C CA . GLY A 1 104 ? 9.598 6.962 3.068 1.00 84.19 104 GLY A CA 1
ATOM 802 C C . GLY A 1 104 ? 8.120 6.537 3.041 1.00 84.19 104 GLY A C 1
ATOM 803 O O . GLY A 1 104 ? 7.605 6.231 1.965 1.00 84.19 104 GLY A O 1
ATOM 804 N N . GLU A 1 105 ? 7.399 6.526 4.169 1.00 87.88 105 GLU A N 1
ATOM 805 C CA . GLU A 1 105 ? 5.965 6.222 4.159 1.00 87.88 105 GLU A CA 1
ATOM 806 C C . GLU A 1 105 ? 5.125 7.397 3.659 1.00 87.88 105 GLU A C 1
ATOM 808 O O . GLU A 1 105 ? 5.200 8.515 4.167 1.00 87.88 105 GLU A O 1
ATOM 813 N N . LYS A 1 106 ? 4.220 7.111 2.720 1.00 87.88 106 LYS A N 1
ATOM 814 C CA . LYS A 1 106 ? 3.228 8.085 2.267 1.00 87.88 106 LYS A CA 1
ATOM 815 C C . LYS A 1 106 ? 2.021 8.129 3.201 1.00 87.88 106 LYS A C 1
ATOM 817 O O . LYS A 1 106 ? 1.477 7.089 3.594 1.00 87.88 106 LYS A O 1
ATOM 822 N N . LEU A 1 107 ? 1.544 9.337 3.497 1.00 91.00 107 LEU A N 1
ATOM 823 C CA . LEU A 1 107 ? 0.297 9.537 4.237 1.00 91.00 107 LEU A CA 1
ATOM 824 C C . LEU A 1 107 ? -0.928 9.113 3.405 1.00 91.00 107 LEU A C 1
ATOM 826 O O . LEU A 1 107 ? -1.827 8.447 3.925 1.00 91.00 107 LEU A O 1
ATOM 830 N N . TYR A 1 108 ? -0.906 9.423 2.109 1.00 90.44 108 TYR A N 1
ATOM 831 C CA . TYR A 1 108 ? -1.932 9.075 1.127 1.00 90.44 108 TYR A CA 1
ATOM 832 C C . TYR A 1 108 ? -1.321 8.187 0.041 1.00 90.44 108 TYR A C 1
ATOM 834 O O . TYR A 1 108 ? -0.211 8.445 -0.423 1.00 90.44 108 TYR A O 1
ATOM 842 N N . GLU A 1 109 ? -2.021 7.118 -0.325 1.00 85.75 109 GLU A N 1
ATOM 843 C CA . GLU A 1 109 ? -1.596 6.241 -1.418 1.00 85.75 109 GLU A CA 1
ATOM 844 C C . GLU A 1 109 ? -1.866 6.912 -2.770 1.00 85.75 109 GLU A C 1
ATOM 846 O O . GLU A 1 109 ? -2.914 7.527 -2.957 1.00 85.75 109 GLU A O 1
ATOM 851 N N . GLU A 1 110 ? -0.951 6.754 -3.723 1.00 83.00 110 GLU A N 1
ATOM 852 C CA . GLU A 1 110 ? -1.088 7.258 -5.092 1.00 83.00 110 GLU A CA 1
ATOM 853 C C . GLU A 1 110 ? -1.053 6.061 -6.042 1.00 83.00 110 GLU A C 1
ATOM 855 O O . GLU A 1 110 ? -0.035 5.377 -6.135 1.00 83.00 110 GLU A O 1
ATOM 860 N N . ILE A 1 111 ? -2.159 5.797 -6.740 1.00 78.88 111 ILE A N 1
ATOM 861 C CA . ILE A 1 111 ? -2.237 4.716 -7.738 1.00 78.88 111 ILE A CA 1
ATOM 862 C C . ILE A 1 111 ? -1.642 5.164 -9.090 1.00 78.88 111 ILE A C 1
ATOM 864 O O . ILE A 1 111 ? -1.115 4.349 -9.848 1.00 78.88 111 ILE A O 1
ATOM 868 N N . LEU A 1 112 ? -1.684 6.472 -9.355 1.00 73.50 112 LEU A N 1
ATOM 869 C CA . LEU A 1 112 ? -1.110 7.154 -10.513 1.00 73.50 112 LEU A CA 1
ATOM 870 C C . LEU A 1 112 ? -0.289 8.341 -10.027 1.00 73.50 112 LEU A C 1
ATOM 872 O O . LEU A 1 112 ? -0.665 9.009 -9.061 1.00 73.50 112 LEU A O 1
ATOM 876 N N . THR A 1 113 ? 0.815 8.621 -10.709 1.00 67.00 113 THR A N 1
ATOM 877 C CA . THR A 1 113 ? 1.557 9.865 -10.481 1.00 67.00 113 THR A CA 1
ATOM 878 C C . THR A 1 113 ? 0.921 11.021 -11.258 1.00 67.00 113 THR A C 1
ATOM 880 O O . THR A 1 113 ? 0.300 10.808 -12.294 1.00 67.00 113 THR A O 1
ATOM 883 N N . ALA A 1 114 ? 1.094 12.263 -10.794 1.00 62.09 114 ALA A N 1
ATOM 884 C CA . ALA A 1 114 ? 0.509 13.450 -11.437 1.00 62.09 114 ALA A CA 1
ATOM 885 C C . ALA A 1 114 ? 0.968 13.684 -12.894 1.00 62.09 114 ALA A C 1
ATOM 887 O O . ALA A 1 114 ? 0.349 14.457 -13.618 1.00 62.09 114 ALA A O 1
ATOM 888 N N . GLN A 1 115 ? 2.068 13.048 -13.302 1.00 60.81 115 GLN A N 1
ATOM 889 C CA . GLN A 1 115 ? 2.659 13.152 -14.638 1.00 60.81 115 GLN A CA 1
ATOM 890 C C . GLN A 1 115 ? 2.138 12.066 -15.589 1.00 60.81 115 GLN A C 1
ATOM 892 O O . GLN A 1 115 ? 2.247 12.206 -16.803 1.00 60.81 115 GLN A O 1
ATOM 897 N N . GLU A 1 116 ? 1.554 10.990 -15.057 1.00 67.75 116 GLU A N 1
ATOM 898 C CA . GLU A 1 116 ? 1.091 9.864 -15.861 1.00 67.75 116 GLU A CA 1
ATOM 899 C C . GLU A 1 116 ? -0.301 10.140 -16.434 1.00 67.75 116 GLU A C 1
ATOM 901 O O . GLU A 1 116 ? -1.286 10.288 -15.710 1.00 67.75 116 GLU A O 1
ATOM 906 N N . GLY A 1 117 ? -0.394 10.154 -17.764 1.00 74.38 117 GLY A N 1
ATOM 907 C CA . GLY A 1 117 ? -1.681 10.107 -18.448 1.00 74.38 117 GLY A CA 1
ATOM 908 C C . GLY A 1 117 ? -2.309 8.715 -18.344 1.00 74.38 117 GLY A C 1
ATOM 909 O O . GLY A 1 117 ? -1.603 7.705 -18.299 1.00 74.38 117 GLY A O 1
ATOM 910 N N . VAL A 1 118 ? -3.641 8.648 -18.371 1.00 82.81 118 VAL A N 1
ATOM 911 C CA . VAL A 1 118 ? -4.385 7.382 -18.443 1.00 82.81 118 VAL A CA 1
ATOM 912 C C . VAL A 1 118 ? -5.316 7.341 -19.640 1.00 82.81 118 VAL A C 1
ATOM 914 O O . VAL A 1 118 ? -5.867 8.351 -20.070 1.00 82.81 118 VAL A O 1
ATOM 917 N N . SER A 1 119 ? -5.486 6.148 -20.197 1.00 85.75 119 SER A N 1
ATOM 918 C CA . SER A 1 119 ? -6.490 5.855 -21.216 1.00 85.75 119 SER A CA 1
ATOM 919 C C . SER A 1 119 ? -7.425 4.763 -20.718 1.00 85.75 119 SER A C 1
ATOM 921 O O . SER A 1 119 ? -6.984 3.800 -20.086 1.00 85.75 119 SER A O 1
ATOM 923 N N . ALA A 1 120 ? -8.716 4.914 -21.003 1.00 87.50 120 ALA A N 1
ATOM 924 C CA . ALA A 1 120 ? -9.702 3.882 -20.728 1.00 87.50 120 ALA A CA 1
ATOM 925 C C . ALA A 1 120 ? -9.428 2.624 -21.563 1.00 87.50 120 ALA A C 1
ATOM 927 O O . ALA A 1 120 ? -8.895 2.697 -22.672 1.00 87.50 120 ALA A O 1
ATOM 928 N N . THR A 1 121 ? -9.817 1.474 -21.021 1.00 89.62 121 THR A N 1
ATOM 929 C CA . THR A 1 121 ? -9.867 0.214 -21.764 1.00 89.62 121 THR A CA 1
ATOM 930 C C . THR A 1 121 ? -11.320 -0.208 -21.997 1.00 89.62 121 THR A C 1
ATOM 932 O O . THR A 1 121 ? -12.251 0.492 -21.604 1.00 89.62 121 THR A O 1
ATOM 935 N N . LEU A 1 122 ? -11.532 -1.381 -22.604 1.00 87.62 122 LEU A N 1
ATOM 936 C CA . LEU A 1 122 ? -12.864 -1.988 -22.722 1.00 87.62 122 LEU A CA 1
ATOM 937 C C . LEU A 1 122 ? -13.478 -2.370 -21.361 1.00 87.62 122 LEU A C 1
ATOM 939 O O . LEU A 1 122 ? -14.687 -2.574 -21.274 1.00 87.62 122 LEU A O 1
ATOM 943 N N . HIS A 1 123 ? -12.668 -2.472 -20.303 1.00 91.44 123 HIS A N 1
ATOM 944 C CA . HIS A 1 123 ? -13.131 -2.797 -18.960 1.00 91.44 123 HIS A CA 1
ATOM 945 C C . HIS A 1 123 ? -13.145 -1.545 -18.073 1.00 91.44 123 HIS A C 1
ATOM 947 O O . HIS A 1 123 ? -12.121 -0.898 -17.877 1.00 91.44 123 HIS A O 1
ATOM 953 N N . GLN A 1 124 ? -14.292 -1.243 -17.456 1.00 90.69 124 GLN A N 1
ATOM 954 C CA . GLN A 1 124 ? -14.519 0.011 -16.714 1.00 90.69 124 GLN A CA 1
ATOM 955 C C . GLN A 1 124 ? -13.578 0.226 -15.519 1.00 90.69 124 GLN A C 1
ATOM 957 O O . GLN A 1 124 ? -13.368 1.355 -15.095 1.00 90.69 124 GLN A O 1
ATOM 962 N N . ARG A 1 125 ? -13.019 -0.859 -14.971 1.00 91.44 125 ARG A N 1
ATOM 963 C CA . ARG A 1 125 ? -12.096 -0.828 -13.823 1.00 91.44 125 ARG A CA 1
ATOM 964 C C . ARG A 1 125 ? -10.626 -1.037 -14.191 1.00 91.44 125 ARG A C 1
ATOM 966 O O . ARG A 1 125 ? -9.819 -1.283 -13.298 1.00 91.44 125 ARG A O 1
ATOM 973 N N . ILE A 1 126 ? -10.286 -1.031 -15.480 1.00 93.50 126 ILE A N 1
ATOM 974 C CA . ILE A 1 126 ? -8.915 -1.239 -15.958 1.00 93.50 126 ILE A CA 1
ATOM 975 C C . ILE A 1 126 ? -8.557 -0.081 -16.887 1.00 93.50 126 ILE A C 1
ATOM 977 O O . ILE A 1 126 ? -9.228 0.161 -17.889 1.00 93.50 126 ILE A O 1
ATOM 981 N N . PHE A 1 127 ? -7.475 0.612 -16.567 1.00 93.25 127 PHE A N 1
ATOM 982 C CA . PHE A 1 127 ? -6.927 1.716 -17.351 1.00 93.25 127 PHE A CA 1
ATOM 983 C C . PHE A 1 127 ? -5.524 1.365 -17.832 1.00 93.25 127 PHE A C 1
ATOM 985 O O . PHE A 1 127 ? -4.870 0.513 -17.237 1.00 93.25 127 PHE A O 1
ATOM 992 N N . VAL A 1 128 ? -5.042 2.032 -18.879 1.00 93.00 128 VAL A N 1
ATOM 993 C CA . VAL A 1 128 ? -3.643 1.947 -19.324 1.00 93.00 128 VAL A CA 1
ATOM 994 C C . VAL A 1 128 ? -2.945 3.256 -18.985 1.00 93.00 128 VAL A C 1
ATOM 996 O O . VAL A 1 128 ? -3.350 4.317 -19.465 1.00 93.00 128 VAL A O 1
ATOM 999 N N . ALA A 1 129 ? -1.901 3.177 -18.164 1.00 90.31 129 ALA A N 1
ATOM 1000 C CA . ALA A 1 129 ? -1.010 4.291 -17.885 1.00 90.31 129 ALA A CA 1
ATOM 1001 C C . ALA A 1 129 ? -0.043 4.511 -19.051 1.00 90.31 129 ALA A C 1
ATOM 1003 O O . ALA A 1 129 ? 0.475 3.563 -19.646 1.00 90.31 129 ALA A O 1
ATOM 1004 N N . ARG A 1 130 ? 0.228 5.782 -19.342 1.00 81.88 130 ARG A N 1
ATOM 1005 C CA . ARG A 1 130 ? 1.243 6.225 -20.296 1.00 81.88 130 ARG A CA 1
ATOM 1006 C C . ARG A 1 130 ? 2.338 6.951 -19.514 1.00 81.88 130 ARG A C 1
ATOM 1008 O O . ARG A 1 130 ? 2.206 8.156 -19.303 1.00 81.88 130 ARG A O 1
ATOM 1015 N N . PRO A 1 131 ? 3.353 6.231 -19.007 1.00 76.25 131 PRO A N 1
ATOM 1016 C CA . PRO A 1 131 ? 4.456 6.875 -18.314 1.00 76.25 131 PRO A CA 1
ATOM 1017 C C . PRO A 1 131 ? 5.314 7.671 -19.291 1.00 76.25 131 PRO A C 1
ATOM 1019 O O . PRO A 1 131 ? 5.347 7.389 -20.493 1.00 76.25 131 PRO A O 1
ATOM 1022 N N . ASP A 1 132 ? 6.063 8.618 -18.741 1.00 74.31 132 ASP A N 1
ATOM 1023 C CA . ASP A 1 132 ? 7.138 9.264 -19.473 1.00 74.31 132 ASP A CA 1
ATOM 1024 C C . ASP A 1 132 ? 8.183 8.232 -19.918 1.00 74.31 132 ASP A C 1
ATOM 1026 O O . ASP A 1 132 ? 8.435 7.217 -19.258 1.00 74.31 132 ASP A O 1
ATOM 1030 N N . GLY A 1 133 ? 8.801 8.497 -21.068 1.00 76.56 133 GLY A N 1
ATOM 1031 C CA . GLY A 1 133 ? 9.871 7.657 -21.586 1.00 76.56 133 GLY A CA 1
ATOM 1032 C C . GLY A 1 133 ? 11.067 7.625 -20.635 1.00 76.56 133 GLY A C 1
ATOM 1033 O O . GLY A 1 133 ? 11.486 8.648 -20.096 1.00 76.56 133 GLY A O 1
ATOM 1034 N N . ILE A 1 134 ? 11.656 6.443 -20.465 1.00 84.00 134 ILE A N 1
ATOM 1035 C CA . ILE A 1 134 ? 12.915 6.273 -19.735 1.00 84.00 134 ILE A CA 1
ATOM 1036 C C . ILE A 1 134 ? 14.069 6.405 -20.729 1.00 84.00 134 ILE A C 1
ATOM 1038 O O . ILE A 1 134 ? 14.005 5.842 -21.820 1.00 84.00 134 ILE A O 1
ATOM 1042 N N . ASN A 1 135 ? 15.145 7.100 -20.347 1.00 88.62 135 ASN A N 1
ATOM 1043 C CA . ASN A 1 135 ? 16.382 7.116 -21.128 1.00 88.62 135 ASN A CA 1
ATOM 1044 C C . ASN A 1 135 ? 17.067 5.731 -21.051 1.00 88.62 135 ASN A C 1
ATOM 1046 O O . ASN A 1 135 ? 17.574 5.377 -19.979 1.00 88.62 135 ASN A O 1
ATOM 1050 N N . PRO A 1 136 ? 17.139 4.955 -22.154 1.00 90.25 136 PRO A N 1
ATOM 1051 C CA . PRO A 1 136 ? 17.681 3.597 -22.118 1.00 90.25 136 PRO A CA 1
ATOM 1052 C C . PRO A 1 136 ? 19.160 3.550 -21.726 1.00 90.25 136 PRO A C 1
ATOM 1054 O O . PRO A 1 136 ? 19.564 2.658 -20.988 1.00 90.25 136 PRO A O 1
ATOM 1057 N N . ALA A 1 137 ? 19.953 4.538 -22.150 1.00 92.00 137 ALA A N 1
ATOM 1058 C CA . ALA A 1 137 ? 21.375 4.605 -21.821 1.00 92.00 137 ALA A CA 1
ATOM 1059 C C . ALA A 1 137 ? 21.599 4.871 -20.323 1.00 92.00 137 ALA A C 1
ATOM 1061 O O . ALA A 1 137 ? 22.498 4.293 -19.711 1.00 92.00 137 ALA A O 1
ATOM 1062 N N . ALA A 1 138 ? 20.756 5.710 -19.711 1.00 90.69 138 ALA A N 1
ATOM 1063 C CA . ALA A 1 138 ? 20.798 5.943 -18.269 1.00 90.69 138 ALA A CA 1
ATOM 1064 C C . ALA A 1 138 ? 20.427 4.669 -17.490 1.00 90.69 138 ALA A C 1
ATOM 1066 O O . ALA A 1 138 ? 21.105 4.319 -16.525 1.00 90.69 138 ALA A O 1
ATOM 1067 N N . LEU A 1 139 ? 19.393 3.945 -17.941 1.00 92.69 139 LEU A N 1
ATOM 1068 C CA . LEU A 1 139 ? 18.987 2.673 -17.342 1.00 92.69 139 LEU A CA 1
ATOM 1069 C C . LEU A 1 139 ? 20.085 1.610 -17.456 1.00 92.69 139 LEU A C 1
ATOM 1071 O O . LEU A 1 139 ? 20.396 0.943 -16.473 1.00 92.69 139 LEU A O 1
ATOM 1075 N N . GLU A 1 140 ? 20.696 1.466 -18.629 1.00 93.62 140 GLU A N 1
ATOM 1076 C CA . GLU A 1 140 ? 21.781 0.510 -18.844 1.00 93.62 140 GLU A CA 1
ATOM 1077 C C . GLU A 1 140 ? 22.996 0.827 -17.960 1.00 93.62 140 GLU A C 1
ATOM 1079 O O . GLU A 1 140 ? 23.523 -0.063 -17.294 1.00 93.62 140 GLU A O 1
ATOM 1084 N N . SER A 1 141 ? 23.386 2.101 -17.866 1.00 91.38 141 SER A N 1
ATOM 1085 C CA . SER A 1 141 ? 24.466 2.555 -16.979 1.00 91.38 141 SER A CA 1
ATOM 1086 C C . SER A 1 141 ? 24.183 2.252 -15.501 1.00 91.38 141 SER A C 1
ATO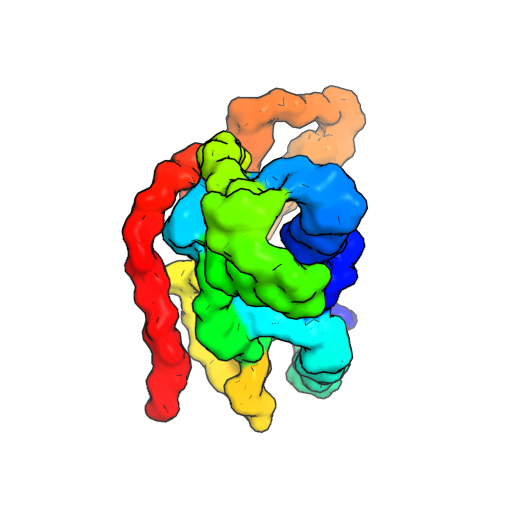M 1088 O O . SER A 1 141 ? 25.063 1.783 -14.765 1.00 91.38 141 SER A O 1
ATOM 1090 N N . LEU A 1 142 ? 22.932 2.449 -15.065 1.00 92.12 142 LEU A N 1
ATOM 1091 C CA . LEU A 1 142 ? 22.490 2.085 -13.721 1.00 92.12 142 LEU A CA 1
ATOM 1092 C C . LEU A 1 142 ? 22.620 0.577 -13.489 1.00 92.12 142 LEU A C 1
ATOM 1094 O O . LEU A 1 142 ? 23.231 0.165 -12.502 1.00 92.12 142 LEU A O 1
ATOM 1098 N N . LEU A 1 143 ? 22.090 -0.242 -14.403 1.00 92.81 143 LEU A N 1
ATOM 1099 C CA . LEU A 1 143 ? 22.130 -1.705 -14.309 1.00 92.81 143 LEU A CA 1
ATOM 1100 C C . LEU A 1 143 ? 23.566 -2.238 -14.291 1.00 92.81 143 LEU A C 1
ATOM 1102 O O . LEU A 1 143 ? 23.885 -3.114 -13.486 1.00 92.81 143 LEU A O 1
ATOM 1106 N N . GLN A 1 144 ? 24.448 -1.682 -15.123 1.00 92.50 144 GLN A N 1
ATOM 1107 C CA . GLN A 1 144 ? 25.866 -2.033 -15.127 1.00 92.50 144 GLN A CA 1
ATOM 1108 C C . GLN A 1 144 ? 26.526 -1.687 -13.793 1.00 92.50 144 GLN A C 1
ATOM 1110 O O . GLN A 1 144 ? 27.278 -2.498 -13.264 1.00 92.50 144 GLN A O 1
ATOM 1115 N N . THR A 1 145 ? 26.231 -0.513 -13.227 1.00 90.19 145 THR A N 1
ATOM 1116 C CA . THR A 1 145 ? 26.769 -0.089 -11.926 1.00 90.19 145 THR A CA 1
ATOM 1117 C C . THR A 1 145 ? 26.379 -1.051 -10.806 1.00 90.19 145 THR A C 1
ATOM 1119 O O . THR A 1 145 ? 27.264 -1.521 -10.092 1.00 90.19 145 THR A O 1
ATOM 1122 N N . VAL A 1 146 ? 25.090 -1.384 -10.673 1.00 91.06 146 VAL A N 1
ATOM 1123 C CA . VAL A 1 146 ? 24.602 -2.255 -9.583 1.00 91.06 146 VAL A CA 1
ATOM 1124 C C . VAL A 1 146 ? 24.977 -3.728 -9.767 1.00 91.06 146 VAL A C 1
ATOM 1126 O O . VAL A 1 146 ? 25.004 -4.473 -8.793 1.00 91.06 146 VAL A O 1
ATOM 1129 N N . SER A 1 147 ? 25.289 -4.153 -10.996 1.00 91.69 147 SER A N 1
ATOM 1130 C CA . SER A 1 147 ? 25.683 -5.538 -11.302 1.00 91.69 147 SER A CA 1
ATOM 1131 C C . SER A 1 147 ? 27.187 -5.794 -11.150 1.00 91.69 147 SER A C 1
ATOM 1133 O O . SER A 1 147 ? 27.633 -6.930 -11.312 1.00 91.69 147 SER A O 1
ATOM 1135 N N . ARG A 1 148 ? 27.998 -4.763 -10.864 1.00 91.25 148 ARG A N 1
ATOM 1136 C CA . ARG A 1 148 ? 29.448 -4.921 -10.678 1.00 91.25 148 ARG A CA 1
ATOM 1137 C C . ARG A 1 148 ? 29.743 -5.795 -9.451 1.00 91.25 148 ARG A C 1
ATOM 1139 O O . ARG A 1 148 ? 29.235 -5.503 -8.367 1.00 91.25 148 ARG A O 1
ATOM 1146 N N . PRO A 1 149 ? 30.605 -6.823 -9.572 1.00 92.31 149 PRO A N 1
ATOM 1147 C CA . PRO A 1 149 ? 31.059 -7.594 -8.421 1.00 92.31 149 PRO A CA 1
ATOM 1148 C C . PRO A 1 149 ? 31.656 -6.684 -7.342 1.00 92.31 149 PRO A C 1
ATOM 1150 O O . PRO A 1 149 ? 32.490 -5.830 -7.639 1.00 92.31 149 PRO A O 1
ATOM 1153 N N . GLY A 1 150 ? 31.221 -6.858 -6.094 1.00 87.06 150 GLY A N 1
ATOM 1154 C CA . GLY A 1 150 ? 31.675 -6.038 -4.967 1.00 87.06 150 GLY A CA 1
ATOM 1155 C C . GLY A 1 150 ? 30.999 -4.669 -4.850 1.00 87.06 150 GLY A C 1
ATOM 1156 O O . GLY A 1 150 ? 31.394 -3.884 -3.991 1.00 87.06 150 GLY A O 1
ATOM 1157 N N . TRP A 1 151 ? 29.980 -4.369 -5.665 1.00 86.00 151 TRP A N 1
ATOM 1158 C CA . TRP A 1 151 ? 29.147 -3.192 -5.436 1.00 86.00 151 TRP A CA 1
ATOM 1159 C C . TRP A 1 151 ? 28.418 -3.310 -4.092 1.00 86.00 151 TRP A C 1
ATOM 1161 O O . TRP A 1 151 ? 27.750 -4.306 -3.811 1.00 86.00 151 TRP A O 1
ATOM 1171 N N . VAL A 1 152 ? 28.548 -2.274 -3.264 1.00 82.75 152 VAL A N 1
ATOM 1172 C CA . VAL A 1 152 ? 27.861 -2.153 -1.977 1.00 82.75 152 VAL A CA 1
ATOM 1173 C C . VAL A 1 152 ? 26.991 -0.906 -2.024 1.00 82.75 152 VAL A C 1
ATOM 1175 O O . VAL A 1 152 ? 27.4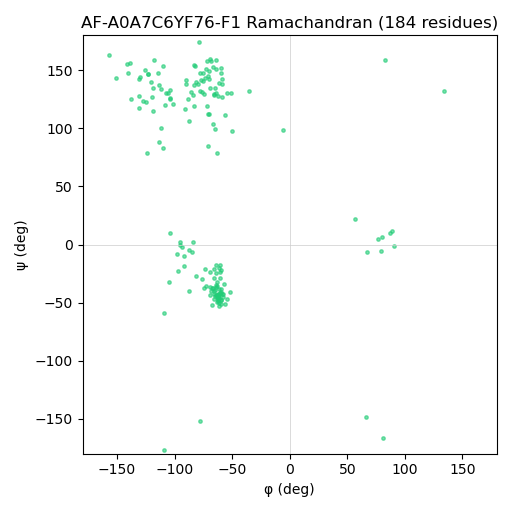63 0.189 -2.329 1.00 82.75 152 VAL A O 1
ATOM 1178 N N . ALA A 1 153 ? 25.711 -1.079 -1.712 1.00 79.69 153 ALA A N 1
ATOM 1179 C CA . ALA A 1 153 ? 24.754 0.009 -1.614 1.00 79.69 153 ALA A CA 1
ATOM 1180 C C . ALA A 1 153 ? 25.098 0.933 -0.430 1.00 79.69 153 ALA A C 1
ATOM 1182 O O . ALA A 1 153 ? 24.814 0.598 0.718 1.00 79.69 153 ALA A O 1
ATOM 1183 N N . ALA A 1 154 ? 25.668 2.108 -0.704 1.00 78.44 154 ALA A N 1
ATOM 1184 C CA . ALA A 1 154 ? 25.648 3.225 0.241 1.00 78.44 154 ALA A CA 1
ATOM 1185 C C . ALA A 1 154 ? 24.317 3.994 0.073 1.00 78.44 154 ALA A C 1
ATOM 1187 O O . ALA A 1 154 ? 23.984 4.327 -1.069 1.00 78.44 154 ALA A O 1
ATOM 1188 N N . PRO A 1 155 ? 23.541 4.274 1.139 1.00 68.38 155 PRO A N 1
ATOM 1189 C CA . PRO A 1 155 ? 22.218 4.910 1.042 1.00 68.38 155 PRO A CA 1
ATOM 1190 C C . PRO A 1 155 ? 22.189 6.208 0.215 1.00 68.38 155 PRO A C 1
ATOM 1192 O O . PRO A 1 155 ? 21.289 6.414 -0.607 1.00 68.38 155 PRO A O 1
ATOM 1195 N N . GLU A 1 156 ? 23.209 7.051 0.372 1.00 63.94 156 GLU A N 1
ATOM 1196 C CA . GLU A 1 156 ? 23.370 8.316 -0.349 1.00 63.94 156 GLU A CA 1
ATOM 1197 C C . GLU A 1 156 ? 23.673 8.071 -1.836 1.00 63.94 156 GLU A C 1
ATOM 1199 O O . GLU A 1 156 ? 23.159 8.765 -2.715 1.00 63.94 156 GLU A O 1
ATOM 1204 N N . GLY A 1 157 ? 24.450 7.023 -2.131 1.00 77.00 157 GLY A N 1
ATOM 1205 C CA . GLY A 1 157 ? 24.810 6.620 -3.491 1.00 77.00 157 GLY A CA 1
ATOM 1206 C C . GLY A 1 157 ? 23.655 5.981 -4.263 1.00 77.00 157 GLY A C 1
ATOM 1207 O O . GLY A 1 157 ? 23.515 6.215 -5.462 1.00 77.00 157 GLY A O 1
ATOM 1208 N N . VAL A 1 158 ? 22.789 5.215 -3.590 1.00 85.50 158 VAL A N 1
ATOM 1209 C CA . VAL A 1 158 ? 21.633 4.562 -4.232 1.00 85.50 158 VAL A CA 1
ATOM 1210 C C . VAL A 1 158 ? 20.589 5.583 -4.663 1.00 85.50 158 VAL A C 1
ATOM 1212 O O . VAL A 1 158 ? 20.080 5.499 -5.778 1.00 85.50 158 VAL A O 1
ATOM 1215 N N . THR A 1 159 ? 20.284 6.563 -3.811 1.00 85.81 159 THR A N 1
ATOM 1216 C CA . THR A 1 159 ? 19.286 7.592 -4.138 1.00 85.81 159 THR A CA 1
ATOM 1217 C C . THR A 1 159 ? 19.725 8.416 -5.346 1.00 85.81 159 THR A C 1
ATOM 1219 O O . THR A 1 159 ? 18.942 8.585 -6.280 1.00 85.81 159 THR A O 1
ATOM 1222 N N . GLY A 1 160 ? 20.988 8.859 -5.369 1.00 85.56 160 GLY A N 1
ATOM 1223 C CA . GLY A 1 160 ? 21.550 9.579 -6.512 1.00 85.56 160 GLY A CA 1
ATOM 1224 C C . GLY A 1 160 ? 21.536 8.739 -7.789 1.00 85.56 160 GLY A C 1
ATOM 1225 O O . GLY A 1 160 ? 21.140 9.231 -8.843 1.00 85.56 160 GLY A O 1
ATOM 1226 N N . LEU A 1 161 ? 21.875 7.449 -7.690 1.00 87.44 161 LEU A N 1
ATOM 1227 C CA . LEU A 1 161 ? 21.831 6.534 -8.828 1.00 87.44 161 LEU A CA 1
ATOM 1228 C C . LEU A 1 161 ? 20.405 6.379 -9.375 1.00 87.44 161 LEU A C 1
ATOM 1230 O O . LEU A 1 161 ? 20.200 6.532 -10.576 1.00 87.44 161 LEU A O 1
ATOM 1234 N N . LEU A 1 162 ? 19.407 6.155 -8.515 1.00 89.38 162 LEU A N 1
ATOM 1235 C CA . LEU A 1 162 ? 18.002 6.068 -8.927 1.00 89.38 162 LEU A CA 1
ATOM 1236 C C . LEU A 1 162 ? 17.523 7.358 -9.600 1.00 89.38 162 LEU A C 1
ATOM 1238 O O . LEU A 1 162 ? 16.810 7.291 -10.598 1.00 89.38 162 LEU A O 1
ATOM 1242 N N . GLN A 1 163 ? 17.949 8.525 -9.111 1.00 88.56 163 GLN A N 1
ATOM 1243 C CA . GLN A 1 163 ? 17.578 9.823 -9.682 1.00 88.56 163 GLN A CA 1
ATOM 1244 C C . GLN A 1 163 ? 18.122 10.060 -11.097 1.00 88.56 163 GLN A C 1
ATOM 1246 O O . GLN A 1 163 ? 17.530 10.849 -11.832 1.00 88.56 163 GLN A O 1
ATOM 1251 N N . THR A 1 164 ? 19.180 9.355 -11.518 1.00 87.56 164 THR A N 1
ATOM 1252 C CA . THR A 1 164 ? 19.670 9.422 -12.911 1.00 87.56 164 THR A CA 1
ATOM 1253 C C . THR A 1 164 ? 18.672 8.855 -13.923 1.00 87.56 164 THR A C 1
ATOM 1255 O O . THR A 1 164 ? 18.638 9.296 -15.069 1.00 87.56 164 THR A O 1
ATOM 1258 N N . VAL A 1 165 ? 17.843 7.897 -13.494 1.00 89.31 165 VAL A N 1
ATOM 1259 C CA . VAL A 1 165 ? 16.824 7.234 -14.326 1.00 89.31 165 VAL A CA 1
ATOM 1260 C C . VAL A 1 165 ? 15.421 7.740 -13.992 1.00 89.31 165 VAL A C 1
ATOM 1262 O O . VAL A 1 165 ? 14.568 7.824 -14.870 1.00 89.31 165 VAL A O 1
ATOM 1265 N N . LEU A 1 166 ? 15.185 8.110 -12.731 1.00 87.31 166 LEU A N 1
ATOM 1266 C CA . LEU A 1 166 ? 13.907 8.576 -12.199 1.00 87.31 166 LEU A CA 1
ATOM 1267 C C . LEU A 1 166 ? 14.072 9.967 -11.559 1.00 87.31 166 LEU A C 1
ATOM 1269 O O . LEU A 1 166 ? 14.106 10.078 -10.329 1.00 87.31 166 LEU A O 1
ATOM 1273 N N . PRO A 1 167 ? 14.119 11.055 -12.350 1.00 83.12 167 PRO A N 1
ATOM 1274 C CA . PRO A 1 167 ? 14.357 12.405 -11.831 1.00 83.12 167 PRO A CA 1
ATOM 1275 C C . PRO A 1 167 ? 13.316 12.882 -10.808 1.00 83.12 167 PRO A C 1
ATOM 1277 O O . PRO A 1 167 ? 13.596 13.778 -10.014 1.00 83.12 167 PRO A O 1
ATOM 1280 N N . ALA A 1 168 ? 12.115 12.292 -10.801 1.00 80.31 168 ALA A N 1
ATOM 1281 C CA . ALA A 1 168 ? 11.039 12.581 -9.850 1.00 80.31 168 ALA A CA 1
ATOM 1282 C C . ALA A 1 168 ? 11.141 11.795 -8.521 1.00 80.31 168 ALA A C 1
ATOM 1284 O O . ALA A 1 168 ? 10.362 12.041 -7.590 1.00 80.31 168 ALA A O 1
ATOM 1285 N N . PHE A 1 169 ? 12.088 10.857 -8.400 1.00 83.88 169 PHE A N 1
ATOM 1286 C CA . PHE A 1 169 ? 12.296 10.084 -7.178 1.00 83.88 169 PHE A CA 1
ATOM 1287 C C . PHE A 1 169 ? 12.845 10.968 -6.050 1.00 83.88 169 PHE A C 1
ATOM 1289 O O . PHE A 1 169 ? 13.749 11.791 -6.237 1.00 83.88 169 PHE A O 1
ATOM 1296 N N . ARG A 1 170 ? 12.274 10.815 -4.857 1.00 77.75 170 ARG A N 1
ATOM 1297 C CA . ARG A 1 170 ? 12.646 11.548 -3.641 1.00 77.75 170 ARG A CA 1
ATOM 1298 C C . ARG A 1 170 ? 12.657 10.542 -2.491 1.00 77.75 170 ARG A C 1
ATOM 1300 O O . ARG A 1 170 ? 11.652 9.862 -2.301 1.00 77.75 170 ARG A O 1
ATOM 1307 N N . SER A 1 171 ? 13.769 10.445 -1.765 1.00 70.56 171 SER A N 1
ATOM 1308 C CA . SER A 1 171 ? 13.915 9.557 -0.601 1.00 70.56 171 SER A CA 1
ATOM 1309 C C . SER A 1 171 ? 13.162 10.085 0.622 1.00 70.56 171 SER A C 1
ATOM 1311 O O . SER A 1 171 ? 12.516 9.313 1.324 1.00 70.56 171 SER A O 1
ATOM 1313 N N . ASP A 1 172 ? 13.166 11.406 0.807 1.00 62.56 172 ASP A N 1
ATOM 1314 C CA . ASP A 1 172 ? 12.464 12.110 1.878 1.00 62.56 172 ASP A CA 1
ATOM 1315 C C . ASP A 1 172 ? 11.299 12.911 1.297 1.00 62.56 172 ASP A C 1
ATOM 1317 O O . ASP A 1 172 ? 11.414 14.104 1.015 1.00 62.56 172 ASP A O 1
ATOM 1321 N N . ARG A 1 173 ? 10.151 12.265 1.073 1.00 57.31 173 ARG A N 1
ATOM 1322 C CA . ARG A 1 173 ? 8.908 13.020 0.864 1.00 57.31 173 ARG A CA 1
ATOM 1323 C C . ARG A 1 173 ? 8.277 13.298 2.225 1.00 57.31 173 ARG A C 1
ATOM 1325 O O . ARG A 1 173 ? 7.714 12.398 2.843 1.00 57.31 173 ARG A O 1
ATOM 1332 N N . GLN A 1 174 ? 8.361 14.549 2.679 1.00 43.91 174 GLN A N 1
ATOM 1333 C CA . GLN A 1 174 ? 7.389 15.082 3.636 1.00 43.91 174 GLN A CA 1
ATOM 1334 C C . GLN A 1 174 ? 5.983 15.005 3.011 1.00 43.91 174 GLN A C 1
ATOM 1336 O O . GLN A 1 174 ? 5.869 15.006 1.781 1.00 43.91 174 GLN A O 1
ATOM 1341 N N . PRO A 1 175 ? 4.912 14.888 3.816 1.00 41.31 175 PRO A N 1
ATOM 1342 C CA . PRO A 1 175 ? 3.557 14.728 3.304 1.00 41.31 175 PRO A CA 1
ATOM 1343 C C . PRO A 1 175 ? 3.079 16.036 2.660 1.00 41.31 175 PRO A C 1
ATOM 1345 O O . PRO A 1 175 ? 2.422 16.851 3.301 1.00 41.31 175 PRO A O 1
ATOM 1348 N N . GLU A 1 176 ? 3.417 16.250 1.391 1.00 39.16 176 GLU A N 1
ATOM 1349 C CA . GLU A 1 176 ? 2.795 17.294 0.581 1.00 39.16 176 GLU A CA 1
ATOM 1350 C C . GLU A 1 176 ? 1.366 16.884 0.200 1.00 39.16 176 GLU A C 1
ATOM 1352 O O . GLU A 1 176 ? 1.038 15.704 0.046 1.00 39.16 176 GLU A O 1
ATOM 1357 N N . GLY A 1 177 ? 0.495 17.892 0.182 1.00 39.59 177 GLY A N 1
ATOM 1358 C CA . GLY A 1 177 ? -0.954 17.764 0.196 1.00 39.59 177 GLY A CA 1
ATOM 1359 C C . GLY A 1 177 ? -1.564 17.082 -1.026 1.00 39.59 177 GLY A C 1
ATOM 1360 O O . GLY A 1 177 ? -0.974 17.019 -2.098 1.00 39.59 177 GLY A O 1
ATOM 1361 N N . GLN A 1 178 ? -2.785 16.589 -0.793 1.00 33.12 178 GLN A N 1
ATOM 1362 C CA . GLN A 1 178 ? -3.768 16.052 -1.739 1.00 33.12 178 GLN A CA 1
ATOM 1363 C C . GLN A 1 178 ? -3.393 16.195 -3.221 1.00 33.12 178 GLN A C 1
ATOM 1365 O O . GLN A 1 178 ? -3.679 17.210 -3.857 1.00 33.12 178 GLN A O 1
ATOM 1370 N N . VAL A 1 179 ? -2.857 15.120 -3.799 1.00 37.69 179 VAL A N 1
ATOM 1371 C CA . VAL A 1 179 ? -2.961 14.915 -5.242 1.00 37.69 179 VAL A CA 1
ATOM 1372 C C . VAL A 1 179 ? -4.411 14.545 -5.521 1.00 37.69 179 VAL A C 1
ATOM 1374 O O . VAL A 1 179 ? -4.948 13.582 -4.975 1.00 37.69 179 VAL A O 1
ATOM 1377 N N . SER A 1 180 ? -5.061 15.385 -6.320 1.00 32.09 180 SER A N 1
ATOM 1378 C CA . SER A 1 180 ? -6.437 15.213 -6.753 1.00 32.09 180 SER A CA 1
ATOM 1379 C C . SER A 1 180 ? -6.593 13.854 -7.434 1.00 32.09 180 SER A C 1
ATOM 1381 O O . SER A 1 180 ? -6.108 13.646 -8.544 1.00 32.09 180 SER A O 1
ATOM 1383 N N . THR A 1 181 ? -7.326 12.941 -6.798 1.00 36.75 181 THR A N 1
ATOM 1384 C CA . THR A 1 181 ? -8.116 11.944 -7.514 1.00 36.75 181 THR A CA 1
ATOM 1385 C C . THR A 1 181 ? -9.173 12.709 -8.300 1.00 36.75 181 THR A C 1
ATOM 1387 O O . THR A 1 181 ? -10.333 12.800 -7.901 1.00 36.75 181 THR A O 1
ATOM 1390 N N . ARG A 1 182 ? -8.789 13.295 -9.441 1.00 31.06 182 ARG A N 1
ATOM 1391 C CA . ARG A 1 182 ? -9.769 13.421 -10.510 1.00 31.06 182 ARG A CA 1
ATOM 1392 C C . ARG A 1 182 ? -10.074 11.993 -10.906 1.00 31.06 182 AR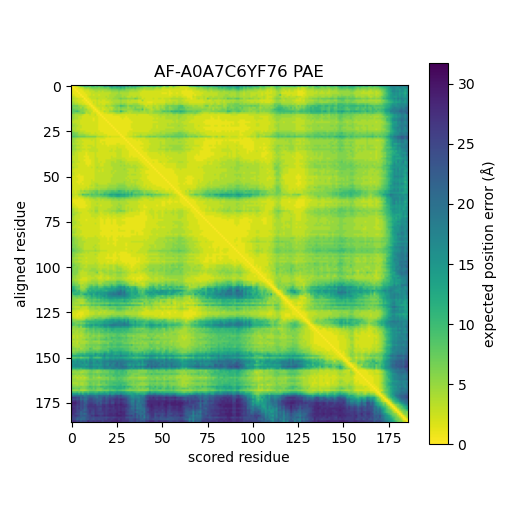G A C 1
ATOM 1394 O O . ARG A 1 182 ? -9.286 11.335 -11.582 1.00 31.06 182 ARG A O 1
ATOM 1401 N N . ALA A 1 183 ? -11.199 11.514 -10.376 1.00 38.25 183 ALA A N 1
ATOM 1402 C CA . ALA A 1 183 ? -11.977 10.475 -11.007 1.00 38.25 183 ALA A CA 1
ATOM 1403 C C . ALA A 1 183 ? -11.876 10.700 -12.512 1.00 38.25 183 ALA A C 1
ATOM 1405 O O . ALA A 1 183 ? -11.990 11.839 -12.970 1.00 38.25 183 ALA A O 1
ATOM 1406 N N . VAL A 1 184 ? -11.580 9.628 -13.235 1.00 37.38 184 VAL A N 1
ATOM 1407 C CA . VAL A 1 184 ? -11.648 9.596 -14.688 1.00 37.38 184 VAL A CA 1
ATOM 1408 C C . VAL A 1 184 ? -13.025 10.150 -15.060 1.00 37.38 184 VAL A C 1
ATOM 1410 O O . VAL A 1 184 ? -14.038 9.471 -14.892 1.00 37.38 184 VAL A O 1
ATOM 1413 N N . GLU A 1 185 ? -13.077 11.436 -15.413 1.00 28.48 185 GLU A N 1
ATOM 1414 C CA . GLU A 1 185 ? -14.301 12.072 -15.871 1.00 28.48 185 GLU A CA 1
ATOM 1415 C C . GLU A 1 185 ? -14.674 11.390 -17.187 1.00 28.48 185 GLU A C 1
ATOM 1417 O O . GLU A 1 185 ? -13.809 11.073 -18.007 1.00 28.48 185 GLU A O 1
ATOM 1422 N N . ARG A 1 186 ? -15.963 11.067 -17.279 1.00 34.47 186 ARG A N 1
ATOM 1423 C CA . ARG A 1 186 ? -16.588 10.280 -18.342 1.00 34.47 186 ARG A CA 1
ATOM 1424 C C . ARG A 1 186 ? -16.393 10.882 -19.725 1.00 34.47 186 ARG A C 1
ATOM 1426 O O . ARG A 1 186 ? -16.442 12.126 -19.832 1.00 34.47 186 ARG A O 1
#

Secondary structure (DSSP, 8-state):
---EEE--EETT-TTSHHHHHHHHHHTT-PEEES-TT-EE-EE-HHHHHHHHHHHHHH-SSS-EEEE---S-EEHHHHHHHHHHHTT--BTTTB-EEE--PPTT--SS--SS-TT-EEEE-SSTTEEEEEPPPP-HHHHHHHHHHHTSTT----HHHHHHHHHHH-TT--S---------------

Mean predicted aligned error: 7.38 Å

Sequence (186 aa):
RFAAVRFGNVLDSRGSVVPLFKKQIARGGPVTVTHPQMTRFFMTISEAVQLVIQAGAMSEGGEIFVLDMGEPVKIVDLARRMIRLAGFEPEKDIKIIYTGIRPGEKLYEEILTAQEGVSATLHQRIFVARPDGINPAALESLLQTVSRPGWVAAPEGVTGLLQTVLPAFRSDRQPEGQVSTRAVER

Radius of gyration: 19.84 Å; Cα contacts (8 Å, |Δi|>4): 247; chains: 1; bounding box: 49×30×53 Å

pLDDT: mean 86.39, std 15.94, range [28.48, 98.62]

Solvent-accessible surface area (backbone atoms only — not comparable to full-atom values): 11336 Å² total; per-residue (Å²): 130,54,72,47,79,46,68,70,48,52,60,75,38,90,92,36,69,55,58,51,44,55,54,24,54,78,65,61,37,61,35,80,39,47,44,85,79,24,32,40,32,53,41,51,59,67,59,51,54,52,53,51,53,52,51,60,75,70,58,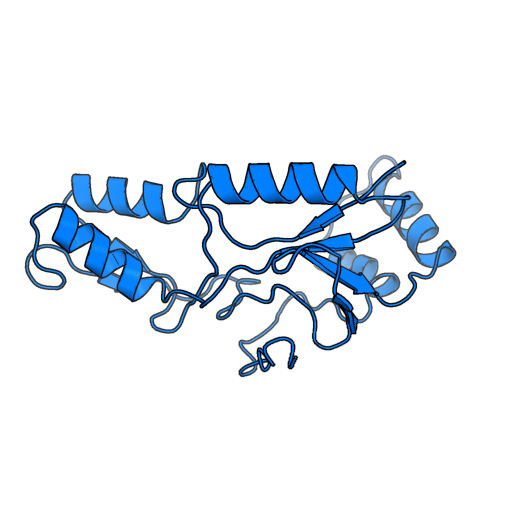90,54,73,49,34,34,36,51,67,50,77,74,68,42,44,52,50,60,50,52,45,49,54,38,43,76,72,76,39,49,63,72,74,67,32,43,76,43,74,72,53,81,55,94,66,53,69,49,61,70,73,93,67,58,98,80,46,48,75,41,84,52,99,45,97,51,39,29,37,52,48,69,77,88,70,59,64,68,46,45,50,53,48,52,54,54,71,66,38,89,89,62,72,89,46,74,74,58,48,54,56,54,50,34,68,58,36,75,86,66,66,75,80,59,70,86,73,75,86,77,78,81,70,66,84,75,129

Nearest PDB structures (foldseek):
  5bjy-assembly1_B  TM=9.270E-01  e=7.600E-15  Campylobacter jejuni
  5bjx-assembly1_A  TM=9.142E-01  e=1.745E-14  Campylobacter jejuni
  5bjv-assembly1_B  TM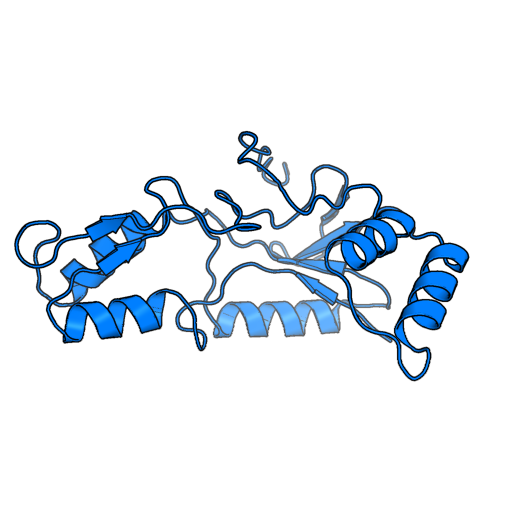=9.087E-01  e=3.525E-14  Campylobacter jejuni
  5bjw-assembly1_B  TM=9.244E-01  e=9.801E-14  Campylobacter jejuni
  5bju-assembly1_A  TM=9.140E-01  e=2.399E-13  Campylobacter jejuni

Foldseek 3Di:
DDEAEFDWDEPPDPPDLNVQLVVQLVVQDAREDADQLAWTQYDYPVVVVVVVVVVVVVDPDDWYKFFARDDIDGPVVVSQVVNVVVVHHEPPRYDYHHDYDDFPDESYDDSDDPQWDWDDDPDNGMITTDDDDWDVVLVVVLVVQCPDPPDDDDPVVVQVSVCSGVVPDDRGDDHDDDDDPPPPDD